Protein AF-A0AAD1RGS8-F1 (afdb_monomer_lite)

Foldseek 3Di:
DDDDDDDDDDDDDDDDDDDDDPPPPVPPPDPPPPPPDPDPPPPPPPPPDPDPPPDPPDDDPDPPPDDDPPPDPPVVVVVCVVVDQDPVNVVVVVVVVVVVVVVVVVVVVVVVVVVVVVVVVVVVVVVVVVVVVVVVVVVVVVVVVVVVVVVVVVVVVVVVVCVPPDDDPDDDPPDPPPPPVVVVQVVQCVVVVPPGGDPDDDDDDPVCVQVVCVVVVHPRPPPDPVNVCCVVDPDPPPPPPPPPDPPPPDDPVVVVVVVVVVVVVVVD

Secondary structure (DSSP, 8-state):
------------PPPP---------------------------------------------------------TTHHHHHGGGSPPHHHHHHHHHHHHHHHHHHHHHHHHHHHHHHHHHHHHHHHHHHHHHHHHHHHHHHHHHHHHHHHHHHHHHHHHHHHHTT--------TTS-GGGHHHHHHHHHHHHH--SS--S------GGGHHHHHHHTT-------HHHHHHHH---------------S-STHHHHHHHHHHHHTTS--

Structure (mmCIF, N/CA/C/O backbone):
data_AF-A0AAD1RGS8-F1
#
_entry.id   AF-A0AAD1RGS8-F1
#
loop_
_atom_site.group_PDB
_atom_site.id
_atom_site.type_symbol
_atom_site.label_atom_id
_atom_site.label_alt_id
_atom_site.label_comp_id
_atom_site.label_asym_id
_atom_site.label_entity_id
_atom_site.label_seq_id
_atom_site.pdbx_PDB_ins_code
_atom_site.Cartn_x
_atom_site.Cartn_y
_atom_site.Cartn_z
_atom_site.occupancy
_atom_site.B_iso_or_equiv
_atom_site.auth_seq_id
_atom_site.auth_comp_id
_atom_site.auth_asym_id
_atom_site.auth_atom_id
_atom_site.pdbx_PDB_model_num
ATOM 1 N N . MET A 1 1 ? -63.797 -46.246 -8.168 1.00 47.19 1 MET A N 1
ATOM 2 C CA . MET A 1 1 ? -62.454 -45.769 -8.567 1.00 47.19 1 MET A CA 1
ATOM 3 C C . MET A 1 1 ? -62.542 -44.274 -8.837 1.00 47.19 1 MET A C 1
ATOM 5 O O . MET A 1 1 ? -63.520 -43.865 -9.440 1.00 47.19 1 MET A O 1
ATOM 9 N N . GLY A 1 2 ? -61.579 -43.479 -8.356 1.00 49.88 2 GLY A N 1
ATOM 10 C CA . GLY A 1 2 ? -61.482 -42.039 -8.645 1.00 49.88 2 GLY A CA 1
ATOM 11 C C . GLY A 1 2 ? -61.860 -41.109 -7.486 1.00 49.88 2 GLY A C 1
ATOM 12 O O . GLY A 1 2 ? -62.914 -40.487 -7.510 1.00 49.88 2 GLY A O 1
ATOM 13 N N . ARG A 1 3 ? -60.993 -40.982 -6.471 1.00 48.00 3 ARG A N 1
ATOM 14 C CA . ARG A 1 3 ? -61.022 -39.854 -5.520 1.00 48.00 3 ARG A CA 1
ATOM 15 C C . ARG A 1 3 ? -59.902 -38.883 -5.889 1.00 48.00 3 ARG A C 1
ATOM 17 O O . ARG A 1 3 ? -58.736 -39.173 -5.646 1.00 48.00 3 ARG A O 1
ATOM 24 N N . THR A 1 4 ? -60.261 -37.739 -6.460 1.00 61.25 4 THR A N 1
ATOM 25 C CA . THR A 1 4 ? -59.362 -36.603 -6.693 1.00 61.25 4 THR A CA 1
ATOM 26 C C . THR A 1 4 ? -59.178 -35.823 -5.392 1.00 61.25 4 THR A C 1
ATOM 28 O O . THR A 1 4 ? -60.138 -35.257 -4.868 1.00 61.25 4 THR A O 1
ATOM 31 N N . LYS A 1 5 ? -57.952 -35.787 -4.862 1.00 58.75 5 LYS A N 1
ATOM 32 C CA . LYS A 1 5 ? -57.573 -34.888 -3.765 1.00 58.75 5 LYS A CA 1
ATOM 33 C C . LYS A 1 5 ? -57.046 -33.584 -4.366 1.00 58.75 5 LYS A C 1
ATOM 35 O O . LYS A 1 5 ? -56.053 -33.600 -5.085 1.00 58.75 5 LYS A O 1
ATOM 40 N N . LYS A 1 6 ? -57.743 -32.479 -4.086 1.00 56.41 6 LYS A N 1
ATOM 41 C CA . LYS A 1 6 ? -57.276 -31.111 -4.335 1.00 56.41 6 LYS A CA 1
ATOM 42 C C . LYS A 1 6 ? -56.105 -30.813 -3.396 1.00 56.41 6 LYS A C 1
ATOM 44 O O . LYS A 1 6 ? -56.214 -31.039 -2.193 1.00 56.41 6 LYS A O 1
ATOM 49 N N . LEU A 1 7 ? -55.009 -30.341 -3.977 1.00 56.75 7 LEU A N 1
ATOM 50 C CA . LEU A 1 7 ? -53.828 -29.840 -3.290 1.00 56.75 7 LEU A CA 1
ATOM 51 C C . LEU A 1 7 ? -54.106 -28.375 -2.930 1.00 56.75 7 LEU A C 1
ATOM 53 O O . LEU A 1 7 ? -54.210 -27.529 -3.817 1.00 56.75 7 LEU A O 1
ATOM 57 N N . THR A 1 8 ? -54.328 -28.106 -1.648 1.00 60.38 8 THR A N 1
ATOM 58 C CA . THR A 1 8 ? -54.459 -26.752 -1.103 1.00 60.38 8 THR A CA 1
ATOM 59 C C . THR A 1 8 ? -53.124 -26.401 -0.469 1.00 60.38 8 THR A C 1
ATOM 61 O O . THR A 1 8 ? -52.652 -27.129 0.401 1.00 60.38 8 THR A O 1
ATOM 64 N N . ASP A 1 9 ? -52.522 -25.319 -0.937 1.00 56.66 9 ASP A N 1
ATOM 65 C CA . ASP A 1 9 ? -51.216 -24.818 -0.525 1.00 56.66 9 ASP A CA 1
ATOM 66 C C . ASP A 1 9 ? -51.406 -23.721 0.543 1.00 56.66 9 ASP A C 1
ATOM 68 O O . ASP A 1 9 ? -52.117 -22.748 0.270 1.00 56.66 9 ASP A O 1
ATOM 72 N N . PRO A 1 10 ? -50.846 -23.843 1.763 1.00 60.56 10 PRO A N 1
ATOM 73 C CA . PRO A 1 10 ? -50.770 -22.728 2.694 1.00 60.56 10 PRO A CA 1
ATOM 74 C C . PRO A 1 10 ? -49.308 -22.486 3.091 1.00 60.56 10 PRO A C 1
ATOM 76 O O . PRO A 1 10 ? -48.800 -23.066 4.049 1.00 60.56 10 PRO A O 1
ATOM 79 N N . GLY A 1 11 ? -48.632 -21.606 2.352 1.00 49.31 11 GLY A N 1
ATOM 80 C CA . GLY A 1 11 ? -47.227 -21.256 2.576 1.00 49.31 11 GLY A CA 1
ATOM 81 C C . GLY A 1 11 ? -46.970 -19.751 2.589 1.00 49.31 11 GLY A C 1
ATOM 82 O O . GLY A 1 11 ? -46.020 -19.287 1.971 1.00 49.31 11 GLY A O 1
ATOM 83 N N . GLY A 1 12 ? -47.828 -18.968 3.249 1.00 50.72 12 GLY A N 1
ATOM 84 C CA . GLY A 1 12 ? -47.576 -17.547 3.495 1.00 50.72 12 GLY A CA 1
ATOM 85 C C . GLY A 1 12 ? -46.596 -17.357 4.652 1.00 50.72 12 GLY A C 1
ATOM 86 O O . GLY A 1 12 ? -46.984 -17.467 5.813 1.00 50.72 12 GLY A O 1
ATOM 87 N N . THR A 1 13 ? -45.334 -17.056 4.354 1.00 64.69 13 THR A N 1
ATOM 88 C CA . THR A 1 13 ? -44.360 -16.582 5.346 1.00 64.69 13 THR A CA 1
ATOM 89 C C . THR A 1 13 ? -44.591 -15.095 5.648 1.00 64.69 13 THR A C 1
ATOM 91 O O . THR A 1 13 ? -44.651 -14.280 4.724 1.00 64.69 13 THR A O 1
ATOM 94 N N . PRO A 1 14 ? -44.714 -14.691 6.927 1.00 59.75 14 PRO A N 1
ATOM 95 C CA . PRO A 1 14 ? -44.847 -13.287 7.285 1.00 59.75 14 PRO A CA 1
ATOM 96 C C . PRO A 1 14 ? -43.499 -12.570 7.158 1.00 59.75 14 PRO A C 1
ATOM 98 O O . PRO A 1 14 ? -42.481 -12.976 7.717 1.00 59.75 14 PRO A O 1
ATOM 101 N N . ARG A 1 15 ? -43.521 -11.471 6.407 1.00 60.03 15 ARG A N 1
ATOM 102 C CA . ARG A 1 15 ? -42.423 -10.521 6.217 1.00 60.03 15 ARG A CA 1
ATOM 103 C C . ARG A 1 15 ? -42.253 -9.690 7.500 1.00 60.03 15 ARG A C 1
ATOM 105 O O . ARG A 1 15 ? -43.220 -9.036 7.894 1.00 60.03 15 ARG A O 1
ATOM 112 N N . PRO A 1 16 ? -41.080 -9.661 8.157 1.00 57.31 16 PRO A N 1
ATOM 113 C CA . PRO A 1 16 ? -40.872 -8.748 9.271 1.00 57.31 16 PRO A CA 1
ATOM 114 C C . PRO A 1 16 ? -40.736 -7.315 8.744 1.00 57.31 16 PRO A C 1
ATOM 116 O O . PRO A 1 16 ? -39.891 -7.014 7.900 1.00 57.31 16 PRO A O 1
ATOM 119 N N . ALA A 1 17 ? -41.602 -6.436 9.246 1.00 60.16 17 ALA A N 1
ATOM 120 C CA . ALA A 1 17 ? -41.475 -4.995 9.111 1.00 60.16 17 ALA A CA 1
ATOM 121 C C . ALA A 1 17 ? -40.278 -4.533 9.956 1.00 60.16 17 ALA A C 1
ATOM 123 O O . ALA A 1 17 ? -40.349 -4.495 11.183 1.00 60.16 17 ALA A O 1
ATOM 124 N N . GLY A 1 18 ? -39.164 -4.235 9.291 1.00 43.41 18 GLY A N 1
ATOM 125 C CA . GLY A 1 18 ? -38.015 -3.576 9.902 1.00 43.41 18 GLY A CA 1
ATOM 126 C C . GLY A 1 18 ? -38.229 -2.058 9.931 1.00 43.41 18 GLY A C 1
ATOM 127 O O . GLY A 1 18 ? -38.602 -1.495 8.898 1.00 43.41 18 GLY A O 1
ATOM 128 N N . PRO A 1 19 ? -38.027 -1.389 11.078 1.00 57.97 19 PRO A N 1
ATOM 129 C CA . PRO A 1 19 ? -38.195 0.050 11.195 1.00 57.97 19 PRO A CA 1
ATOM 130 C C . PRO A 1 19 ? -37.045 0.788 10.508 1.00 57.97 19 PRO A C 1
ATOM 132 O O . PRO A 1 19 ? -35.873 0.453 10.681 1.00 57.97 19 PRO A O 1
ATOM 135 N N . GLY A 1 20 ? -37.408 1.829 9.757 1.00 51.88 20 GLY A N 1
ATOM 136 C CA . GLY A 1 20 ? -36.489 2.855 9.293 1.00 51.88 20 GLY A CA 1
ATOM 137 C C . GLY A 1 20 ? -35.850 3.557 10.486 1.00 51.88 20 GLY A C 1
ATOM 138 O O . GLY A 1 20 ? -36.476 4.382 11.145 1.00 51.88 20 GLY A O 1
ATOM 139 N N . GLY A 1 21 ? -34.605 3.191 10.766 1.00 47.41 21 GLY A N 1
ATOM 140 C CA . GLY A 1 21 ? -33.679 3.964 11.574 1.00 47.41 21 GLY A CA 1
ATOM 141 C C . GLY A 1 21 ? -32.667 4.577 10.627 1.00 47.41 21 GLY A C 1
ATOM 142 O O . GLY A 1 21 ? -31.689 3.930 10.264 1.00 47.41 21 GLY A O 1
ATOM 143 N N . ASP A 1 22 ? -32.946 5.803 10.197 1.00 47.97 22 ASP A N 1
ATOM 144 C CA . ASP A 1 22 ? -32.039 6.643 9.423 1.00 47.97 22 ASP A CA 1
ATOM 145 C C . ASP A 1 22 ? -30.890 7.070 10.353 1.00 47.97 22 ASP A C 1
ATOM 147 O O . ASP A 1 22 ? -30.857 8.157 10.933 1.00 47.97 22 ASP A O 1
ATOM 151 N N . HIS A 1 23 ? -29.982 6.133 10.619 1.00 44.56 23 HIS A N 1
ATOM 152 C CA . HIS A 1 23 ? -28.732 6.415 11.292 1.00 44.56 23 HIS A CA 1
ATOM 153 C C . HIS A 1 23 ? -27.792 6.983 10.244 1.00 44.56 23 HIS A C 1
ATOM 155 O O . HIS A 1 23 ? -27.009 6.267 9.622 1.00 44.56 23 HIS A O 1
ATOM 161 N N . THR A 1 24 ? -27.868 8.300 10.077 1.00 45.41 24 THR A N 1
ATOM 162 C CA . THR A 1 24 ? -26.784 9.116 9.541 1.00 45.41 24 THR A CA 1
ATOM 163 C C . THR A 1 24 ? -25.565 8.889 10.431 1.00 45.41 24 THR A C 1
ATOM 165 O O . THR A 1 24 ? -25.299 9.642 11.370 1.00 45.41 24 THR A O 1
ATOM 168 N N . ILE A 1 25 ? -24.835 7.804 10.169 1.00 45.06 25 ILE A N 1
ATOM 169 C CA . ILE A 1 25 ? -23.473 7.615 10.638 1.00 45.06 25 ILE A CA 1
ATOM 170 C C . ILE A 1 25 ? -22.709 8.740 9.966 1.00 45.06 25 ILE A C 1
ATOM 172 O O . ILE A 1 25 ? -22.360 8.689 8.789 1.00 45.06 25 ILE A O 1
ATOM 176 N N . ARG A 1 26 ? -22.537 9.821 10.722 1.00 41.94 26 ARG A N 1
ATOM 177 C CA . ARG A 1 26 ? -21.645 10.917 10.396 1.00 41.94 26 ARG A CA 1
ATOM 178 C C . ARG A 1 26 ? -20.247 10.319 10.460 1.00 41.94 26 ARG A C 1
ATOM 180 O O . ARG A 1 26 ? -19.592 10.344 11.495 1.00 41.94 26 ARG A O 1
ATOM 187 N N . SER A 1 27 ? -19.853 9.685 9.363 1.00 39.91 27 SER A N 1
ATOM 188 C CA . SER A 1 27 ? -18.509 9.213 9.097 1.00 39.91 27 SER A CA 1
ATOM 189 C C . SER A 1 27 ? -17.604 10.430 9.191 1.00 39.91 27 SER A C 1
ATOM 191 O O . SER A 1 27 ? -17.521 11.241 8.264 1.00 39.91 27 SER A O 1
ATOM 193 N N . TYR A 1 28 ? -16.976 10.599 10.351 1.00 41.97 28 TYR A N 1
ATOM 194 C CA . TYR A 1 28 ? -15.819 11.456 10.498 1.00 41.97 28 TYR A CA 1
ATOM 195 C C . TYR A 1 28 ? -14.707 10.786 9.696 1.00 41.97 28 TYR A C 1
ATOM 197 O O . TYR A 1 28 ? -13.916 10.006 10.214 1.00 41.97 28 TYR A O 1
ATOM 205 N N . LEU A 1 29 ? -14.717 11.048 8.388 1.00 39.31 29 LEU A N 1
ATOM 206 C CA . LEU A 1 29 ? -13.567 10.868 7.525 1.00 39.31 29 LEU A CA 1
ATOM 207 C C . LEU A 1 29 ? -12.467 11.727 8.140 1.00 39.31 29 LEU A C 1
ATOM 209 O O . LEU A 1 29 ? -12.432 12.948 7.971 1.00 39.31 29 LEU A O 1
ATOM 213 N N . HIS A 1 30 ? -11.606 11.091 8.927 1.00 45.03 30 HIS A N 1
ATOM 214 C CA . HIS A 1 30 ? -10.314 11.663 9.229 1.00 45.03 30 HIS A CA 1
ATOM 215 C C . HIS A 1 30 ? -9.636 11.923 7.880 1.00 45.03 30 HIS A C 1
ATOM 217 O O . HIS A 1 30 ? -9.666 11.042 7.016 1.00 45.03 30 HIS A O 1
ATOM 223 N N . PRO A 1 31 ? -9.063 13.115 7.646 1.00 44.22 31 PRO A N 1
ATOM 224 C CA . PRO A 1 31 ? -8.193 13.292 6.503 1.00 44.22 31 PRO A CA 1
ATOM 225 C C . PRO A 1 31 ? -7.073 12.272 6.674 1.00 44.22 31 PRO A C 1
ATOM 227 O O . PRO A 1 31 ? -6.269 12.383 7.598 1.00 44.22 31 PRO A O 1
ATOM 230 N N . THR A 1 32 ? -7.065 11.248 5.822 1.00 40.53 32 THR A N 1
ATOM 231 C CA . THR A 1 32 ? -5.911 10.387 5.623 1.00 40.53 32 THR A CA 1
ATOM 232 C C . THR A 1 32 ? -4.767 11.329 5.304 1.00 40.53 32 THR A C 1
ATOM 234 O O . THR A 1 32 ? -4.667 11.868 4.199 1.00 40.53 32 THR A O 1
ATOM 237 N N . THR A 1 33 ? -3.942 11.601 6.312 1.00 46.22 33 THR A N 1
ATOM 238 C CA . THR A 1 33 ? -2.617 12.158 6.130 1.00 46.22 33 THR A CA 1
ATOM 239 C C . THR A 1 33 ? -1.948 11.181 5.191 1.00 46.22 33 THR A C 1
ATOM 241 O O . THR A 1 33 ? -1.576 10.082 5.593 1.00 46.22 33 THR A O 1
ATOM 244 N N . ARG A 1 34 ? -1.925 11.538 3.906 1.00 39.72 34 ARG A N 1
ATOM 245 C CA . ARG A 1 34 ? -1.170 10.862 2.865 1.00 39.72 34 ARG A CA 1
ATOM 246 C C . ARG A 1 34 ? 0.251 10.821 3.394 1.00 39.72 34 ARG A C 1
ATOM 248 O O . ARG A 1 34 ? 0.952 11.828 3.322 1.00 39.72 34 ARG A O 1
ATOM 255 N N . ALA A 1 35 ? 0.612 9.700 4.015 1.00 44.53 35 ALA A N 1
ATOM 256 C CA . ALA A 1 35 ? 1.978 9.394 4.360 1.00 44.53 35 ALA A CA 1
ATOM 257 C C . ALA A 1 35 ? 2.725 9.555 3.044 1.00 44.53 35 ALA A C 1
ATOM 259 O O . ALA A 1 35 ? 2.461 8.840 2.074 1.00 44.53 35 ALA A O 1
ATOM 260 N N . GLN A 1 36 ? 3.523 10.618 2.970 1.00 43.31 36 GLN A N 1
ATOM 261 C CA . GLN A 1 36 ? 4.512 10.765 1.927 1.00 43.31 36 GLN A CA 1
ATOM 262 C C . GLN A 1 36 ? 5.294 9.464 1.979 1.00 43.31 36 GLN A C 1
ATOM 264 O O . GLN A 1 36 ? 5.959 9.185 2.976 1.00 43.31 36 GLN A O 1
ATOM 269 N N . SER A 1 37 ? 5.112 8.632 0.953 1.00 49.72 37 SER A N 1
ATOM 270 C CA . SER A 1 37 ? 6.002 7.516 0.699 1.00 49.72 37 SER A CA 1
ATOM 271 C C . SER A 1 37 ? 7.418 8.054 0.888 1.00 49.72 37 SER A C 1
ATOM 273 O O . SER A 1 37 ? 7.701 9.123 0.330 1.00 49.72 37 SER A O 1
ATOM 275 N N . PRO A 1 38 ? 8.274 7.395 1.685 1.00 47.31 38 PRO A N 1
ATOM 276 C CA . PRO A 1 38 ? 9.680 7.742 1.692 1.00 47.31 38 PRO A CA 1
ATOM 277 C C . PRO A 1 38 ? 10.107 7.673 0.232 1.00 47.31 38 PRO A C 1
ATOM 279 O O . PRO A 1 38 ? 10.007 6.622 -0.406 1.00 47.31 38 PRO A O 1
ATOM 282 N N . GLN A 1 39 ? 10.452 8.829 -0.340 1.00 44.62 39 GLN A N 1
ATOM 283 C CA . GLN A 1 39 ? 11.159 8.806 -1.601 1.00 44.62 39 GLN A CA 1
ATOM 284 C C . GLN A 1 39 ? 12.367 7.908 -1.350 1.00 44.62 39 GLN A C 1
ATOM 286 O O . GLN A 1 39 ? 12.994 8.056 -0.296 1.00 44.62 39 GLN A O 1
ATOM 291 N N . PRO A 1 40 ? 12.684 6.961 -2.245 1.00 52.59 40 PRO A N 1
ATOM 292 C CA . PRO A 1 40 ? 14.008 6.386 -2.201 1.00 52.59 40 PRO A CA 1
ATOM 293 C C . PRO A 1 40 ? 14.955 7.584 -2.253 1.00 52.59 40 PRO A C 1
ATOM 295 O O . PRO A 1 40 ? 14.914 8.363 -3.212 1.00 52.59 40 PRO A O 1
ATOM 298 N N . GLU A 1 41 ? 15.729 7.778 -1.185 1.00 42.75 41 GLU A N 1
ATOM 299 C CA . GLU A 1 41 ? 16.994 8.490 -1.252 1.00 42.75 41 GLU A CA 1
ATOM 300 C C . GLU A 1 41 ? 17.795 7.739 -2.312 1.00 42.75 41 GLU A C 1
ATOM 302 O O . GLU A 1 41 ? 18.550 6.810 -2.048 1.00 42.75 41 GLU A O 1
ATOM 307 N N . MET A 1 42 ? 17.562 8.113 -3.569 1.00 45.78 42 MET A N 1
ATOM 308 C CA . MET A 1 42 ? 18.606 8.089 -4.555 1.00 45.78 42 MET A CA 1
ATOM 309 C C . MET A 1 42 ? 19.623 9.062 -3.994 1.00 45.78 42 MET A C 1
ATOM 311 O O . MET A 1 42 ? 19.545 10.272 -4.209 1.00 45.78 42 MET A O 1
ATOM 315 N N . GLU A 1 43 ? 20.539 8.498 -3.215 1.00 45.06 43 GLU A N 1
ATOM 316 C CA . GLU A 1 43 ? 21.883 8.981 -2.978 1.00 45.06 43 GLU A CA 1
ATOM 317 C C . GLU A 1 43 ? 22.553 9.057 -4.359 1.00 45.06 43 GLU A C 1
ATOM 319 O O . GLU A 1 43 ? 23.409 8.271 -4.755 1.00 45.06 43 GLU A O 1
ATOM 324 N N . ALA A 1 44 ? 22.043 9.985 -5.169 1.00 46.81 44 ALA A N 1
ATOM 325 C CA . ALA A 1 44 ? 22.686 10.485 -6.345 1.00 46.81 44 ALA A CA 1
ATOM 326 C C . ALA A 1 44 ? 23.904 11.191 -5.784 1.00 46.81 44 ALA A C 1
ATOM 328 O O . ALA A 1 44 ? 23.819 12.293 -5.238 1.00 46.81 44 ALA A O 1
ATOM 329 N N . ALA A 1 45 ? 25.028 10.491 -5.865 1.00 48.38 45 ALA A N 1
ATOM 330 C CA . ALA A 1 45 ? 26.332 11.094 -5.894 1.00 48.38 45 ALA A CA 1
ATOM 331 C C . ALA A 1 45 ? 26.243 12.335 -6.794 1.00 48.38 45 ALA A C 1
ATOM 333 O O . ALA A 1 45 ? 26.287 12.244 -8.019 1.00 48.38 45 ALA A O 1
ATOM 334 N N . ASN A 1 46 ? 26.097 13.502 -6.165 1.00 48.22 46 ASN A N 1
ATOM 335 C CA . ASN A 1 46 ? 26.395 14.800 -6.742 1.00 48.22 46 ASN A CA 1
ATOM 336 C C . ASN A 1 46 ? 27.918 14.856 -6.925 1.00 48.22 46 ASN A C 1
ATOM 338 O O . ASN A 1 46 ? 28.623 15.621 -6.273 1.00 48.22 46 ASN A O 1
ATOM 342 N N . GLN A 1 47 ? 28.440 13.999 -7.801 1.00 49.12 47 GLN A N 1
ATOM 343 C CA . GLN A 1 47 ? 29.642 14.312 -8.541 1.00 49.12 47 GLN A CA 1
ATOM 344 C C . GLN A 1 47 ? 29.205 15.367 -9.542 1.00 49.12 47 GLN A C 1
ATOM 346 O O . GLN A 1 47 ? 28.586 15.080 -10.566 1.00 49.12 47 GLN A O 1
ATOM 351 N N . ALA A 1 48 ? 29.442 16.616 -9.148 1.00 48.34 48 ALA A N 1
ATOM 352 C CA . ALA A 1 48 ? 29.396 17.750 -10.041 1.00 48.34 48 ALA A CA 1
ATOM 353 C C . ALA A 1 48 ? 30.124 17.368 -11.341 1.00 48.34 48 ALA A C 1
ATOM 355 O O . ALA A 1 48 ? 31.277 16.938 -11.264 1.00 48.34 48 ALA A O 1
ATOM 356 N N . PRO A 1 49 ? 29.496 17.490 -12.523 1.00 52.81 49 PRO A N 1
ATOM 357 C CA . PRO A 1 49 ? 30.270 17.484 -13.745 1.00 52.81 49 PRO A CA 1
ATOM 358 C C . PRO A 1 49 ? 31.211 18.681 -13.659 1.00 52.81 49 PRO A C 1
ATOM 360 O O . PRO A 1 49 ? 30.771 19.813 -13.437 1.00 52.81 49 PRO A O 1
ATOM 363 N N . ASP A 1 50 ? 32.504 18.387 -13.760 1.00 48.75 50 ASP A N 1
ATOM 364 C CA . ASP A 1 50 ? 33.572 19.363 -13.853 1.00 48.75 50 ASP A CA 1
ATOM 365 C C . ASP A 1 50 ? 33.131 20.548 -14.703 1.00 48.75 50 ASP A C 1
ATOM 367 O O . ASP A 1 50 ? 32.677 20.408 -15.843 1.00 48.75 50 ASP A O 1
ATOM 371 N N . SER A 1 51 ? 33.251 21.718 -14.085 1.00 49.59 51 SER A N 1
ATOM 372 C CA . SER A 1 51 ? 33.133 23.025 -14.706 1.00 49.59 51 SER A CA 1
ATOM 373 C C . SER A 1 51 ? 33.765 22.980 -16.094 1.00 49.59 51 SER A C 1
ATOM 375 O O . SER A 1 51 ? 34.987 22.921 -16.220 1.00 49.59 51 SER A O 1
ATOM 377 N N . ILE A 1 52 ? 32.935 23.004 -17.138 1.00 53.84 52 ILE A N 1
ATOM 378 C CA . ILE A 1 52 ? 33.413 23.220 -18.500 1.00 53.84 52 ILE A CA 1
ATOM 379 C C . ILE A 1 52 ? 34.174 24.551 -18.452 1.00 53.84 52 ILE A C 1
ATOM 381 O O . ILE A 1 52 ? 33.576 25.564 -18.071 1.00 53.84 52 ILE A O 1
ATOM 385 N N . PRO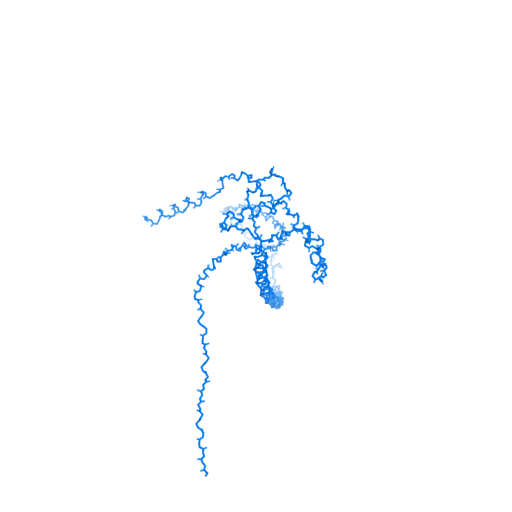 A 1 53 ? 35.480 24.586 -18.771 1.00 58.19 53 PRO A N 1
ATOM 386 C CA . PRO A 1 53 ? 36.219 25.832 -18.766 1.00 58.19 53 PRO A CA 1
ATOM 387 C C . PRO A 1 53 ? 35.590 26.752 -19.811 1.00 58.19 53 PRO A C 1
ATOM 389 O O . PRO A 1 53 ? 35.635 26.468 -21.010 1.00 58.19 53 PRO A O 1
ATOM 392 N N . SER A 1 54 ? 34.985 27.847 -19.338 1.00 55.34 54 SER A N 1
ATOM 393 C CA . SER A 1 54 ? 34.565 28.977 -20.162 1.00 55.34 54 SER A CA 1
ATOM 394 C C . SER A 1 54 ? 35.730 29.366 -21.056 1.00 55.34 54 SER A C 1
ATOM 396 O O . SER A 1 54 ? 36.733 29.923 -20.610 1.00 55.34 54 SER A O 1
ATOM 398 N N . THR A 1 55 ? 35.605 29.014 -22.327 1.00 53.72 55 THR A N 1
ATOM 399 C CA . THR A 1 55 ? 36.577 29.348 -23.353 1.00 53.72 55 THR A CA 1
ATOM 400 C C . THR A 1 55 ? 36.541 30.870 -23.499 1.00 53.72 55 THR A C 1
ATOM 402 O O . THR A 1 55 ? 35.463 31.421 -23.741 1.00 53.72 55 THR A O 1
ATOM 405 N N . PRO A 1 56 ? 37.662 31.588 -23.314 1.00 54.81 56 PRO A N 1
ATOM 406 C CA . PRO A 1 56 ? 37.675 33.025 -23.527 1.00 54.81 56 PRO A CA 1
ATOM 407 C C . PRO A 1 56 ? 37.308 33.297 -24.985 1.00 54.81 56 PRO A C 1
ATOM 409 O O . PRO A 1 56 ? 37.844 32.660 -25.894 1.00 54.81 56 PRO A O 1
ATOM 412 N N . ALA A 1 57 ? 36.373 34.228 -25.185 1.00 55.16 57 ALA A N 1
ATOM 413 C CA . ALA A 1 57 ? 35.970 34.731 -26.488 1.00 55.16 57 ALA A CA 1
ATOM 414 C C . ALA A 1 57 ? 37.222 35.119 -27.283 1.00 55.16 57 ALA A C 1
ATOM 416 O O . ALA A 1 57 ? 37.863 36.142 -27.039 1.00 55.16 57 ALA A O 1
ATOM 417 N N . ARG A 1 58 ? 37.611 34.240 -28.206 1.00 47.06 58 ARG A N 1
ATOM 418 C CA . ARG A 1 58 ? 38.753 34.441 -29.082 1.00 47.06 58 ARG A CA 1
ATOM 419 C C . ARG A 1 58 ? 38.322 35.497 -30.086 1.00 47.06 58 ARG A C 1
ATOM 421 O O . ARG A 1 58 ? 37.511 35.228 -30.966 1.00 47.06 58 ARG A O 1
ATOM 428 N N . HIS A 1 59 ? 38.818 36.711 -29.886 1.00 51.22 59 HIS A N 1
ATOM 429 C CA . HIS A 1 59 ? 38.687 37.815 -30.821 1.00 51.22 59 HIS A CA 1
ATOM 430 C C . HIS A 1 59 ? 39.021 37.323 -32.230 1.00 51.22 59 HIS A C 1
ATOM 432 O O . HIS A 1 59 ? 40.151 36.912 -32.496 1.00 51.22 59 HIS A O 1
ATOM 438 N N . SER A 1 60 ? 38.029 37.345 -33.119 1.00 52.84 60 SER A N 1
ATOM 439 C CA . SER A 1 60 ? 38.251 37.203 -34.551 1.00 52.84 60 SER A CA 1
ATOM 440 C C . SER A 1 60 ? 39.230 38.301 -34.976 1.00 52.84 60 SER A C 1
ATOM 442 O O . SER A 1 60 ? 38.901 39.480 -34.814 1.00 52.84 60 SER A O 1
ATOM 444 N N . PRO A 1 61 ? 40.429 37.971 -35.487 1.00 57.47 61 PRO A N 1
ATOM 445 C CA . PRO A 1 61 ? 41.281 38.979 -36.085 1.00 57.47 61 PRO A CA 1
ATOM 446 C C . PRO A 1 61 ? 40.552 39.489 -37.328 1.00 57.47 61 PRO A C 1
ATOM 448 O O . PRO A 1 61 ? 40.218 38.717 -38.227 1.00 57.47 61 PRO A O 1
ATOM 451 N N . ALA A 1 62 ? 40.251 40.786 -37.353 1.00 54.66 62 ALA A N 1
ATOM 452 C CA . ALA A 1 62 ? 39.783 41.450 -38.556 1.00 54.66 62 ALA A CA 1
ATOM 453 C C . ALA A 1 62 ? 40.844 41.237 -39.645 1.00 54.66 62 ALA A C 1
ATOM 455 O O . ALA A 1 62 ? 41.962 41.743 -39.543 1.00 54.66 62 ALA A O 1
ATOM 456 N N . LEU A 1 63 ? 40.505 40.427 -40.650 1.00 52.62 63 LEU A N 1
ATOM 457 C CA . LEU A 1 63 ? 41.320 40.191 -41.835 1.00 52.62 63 LEU A CA 1
ATOM 458 C C . LEU A 1 63 ? 41.454 41.511 -42.599 1.00 52.62 63 LEU A C 1
ATOM 460 O O . LEU A 1 63 ? 40.586 41.898 -43.379 1.00 52.62 63 LEU A O 1
ATOM 464 N N . SER A 1 64 ? 42.555 42.207 -42.336 1.00 51.06 64 SER A N 1
ATOM 465 C CA . SER A 1 64 ? 43.059 43.308 -43.144 1.00 51.06 64 SER A CA 1
ATOM 466 C C . SER A 1 64 ? 43.497 42.756 -44.504 1.00 51.06 64 SER A C 1
ATOM 468 O O . SER A 1 64 ? 44.620 42.281 -44.660 1.00 51.06 64 SER A O 1
ATOM 470 N N . TYR A 1 65 ? 42.603 42.810 -45.492 1.00 55.97 65 TYR A N 1
ATOM 471 C CA . TYR A 1 65 ? 42.922 42.618 -46.908 1.00 55.97 65 TYR A CA 1
ATOM 472 C C . TYR A 1 65 ? 43.692 43.836 -47.430 1.00 55.97 65 TYR A C 1
ATOM 474 O O . TYR A 1 65 ? 43.115 44.754 -48.004 1.00 55.97 65 TYR A O 1
ATOM 482 N N . ALA A 1 66 ? 45.000 43.860 -47.203 1.00 55.03 66 ALA A N 1
ATOM 483 C CA . ALA A 1 66 ? 45.910 44.766 -47.894 1.00 55.03 66 ALA A CA 1
ATOM 484 C C . ALA A 1 66 ? 47.320 44.172 -47.861 1.00 55.03 66 ALA A C 1
ATOM 486 O O . ALA A 1 66 ? 48.168 44.571 -47.067 1.00 55.03 66 ALA A O 1
ATOM 487 N N . SER A 1 67 ? 47.564 43.159 -48.685 1.00 54.44 67 SER A N 1
ATOM 488 C CA . SER A 1 67 ? 48.917 42.754 -49.058 1.00 54.44 67 SER A CA 1
ATOM 489 C C . SER A 1 67 ? 48.885 42.198 -50.471 1.00 54.44 67 SER A C 1
ATOM 491 O O . SER A 1 67 ? 47.973 41.472 -50.858 1.00 54.44 67 SER A O 1
ATOM 493 N N . GLU A 1 68 ? 49.853 42.677 -51.234 1.00 58.19 68 GLU A N 1
ATOM 494 C CA . GLU A 1 68 ? 50.066 42.511 -52.661 1.00 58.19 68 GLU A CA 1
ATOM 495 C C . GLU A 1 68 ? 50.051 41.042 -53.116 1.00 58.19 68 GLU A C 1
ATOM 497 O O . GLU A 1 68 ? 50.341 40.143 -52.322 1.00 58.19 68 GLU A O 1
ATOM 502 N N . PRO A 1 69 ? 49.754 40.776 -54.401 1.00 51.53 69 PRO A N 1
ATOM 503 C CA . PRO A 1 69 ? 49.829 39.440 -54.973 1.00 51.53 69 PRO A CA 1
ATOM 504 C C . PRO A 1 69 ? 51.296 38.989 -55.034 1.00 51.53 69 PRO A C 1
ATOM 506 O O . PRO A 1 69 ? 51.973 39.148 -56.049 1.00 51.53 69 PRO A O 1
ATOM 509 N N . GLN A 1 70 ? 51.804 38.421 -53.939 1.00 54.38 70 GLN A N 1
ATOM 510 C CA . GLN A 1 70 ? 53.011 37.608 -53.983 1.00 54.38 70 GLN A CA 1
ATOM 511 C C . GLN A 1 70 ? 52.721 36.425 -54.902 1.00 54.38 70 GLN A C 1
ATOM 513 O O . GLN A 1 70 ? 51.835 35.611 -54.638 1.00 54.38 70 GLN A O 1
ATOM 518 N N . MET A 1 71 ? 53.443 36.384 -56.020 1.00 54.06 71 MET A N 1
ATOM 519 C CA . MET A 1 71 ? 53.423 35.281 -56.964 1.00 54.06 71 MET A CA 1
ATOM 520 C C . MET A 1 71 ? 53.570 33.965 -56.203 1.00 54.06 71 MET A C 1
ATOM 522 O O . MET A 1 71 ? 54.576 33.736 -55.533 1.00 54.06 71 MET A O 1
ATOM 526 N N . LEU A 1 72 ? 52.539 33.128 -56.304 1.00 54.81 72 LEU A N 1
ATOM 527 C CA . LEU A 1 72 ? 52.543 31.731 -55.894 1.00 54.81 72 LEU A CA 1
ATOM 528 C C . LEU A 1 72 ? 53.833 31.082 -56.410 1.00 54.81 72 LEU A C 1
ATOM 530 O O . LEU A 1 72 ? 53.974 30.861 -57.610 1.00 54.81 72 LEU A O 1
ATOM 534 N N . GLN A 1 73 ? 54.782 30.816 -55.510 1.00 59.31 73 GLN A N 1
ATOM 535 C CA . GLN A 1 73 ? 55.943 29.989 -55.812 1.00 59.31 73 GLN A CA 1
ATOM 536 C C . GLN A 1 73 ? 55.423 28.619 -56.249 1.00 59.31 73 GLN A C 1
ATOM 538 O O . GLN A 1 73 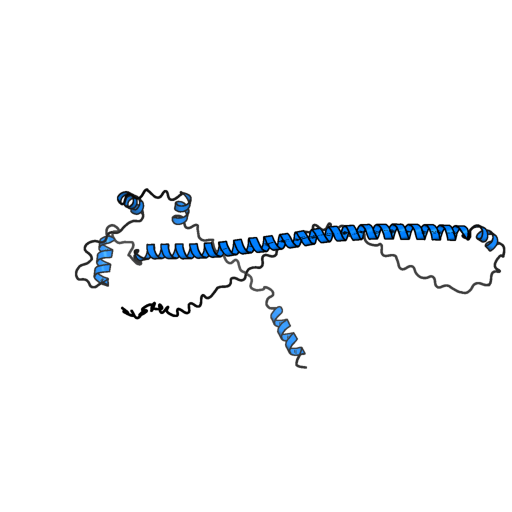? 54.888 27.854 -55.445 1.00 59.31 73 GLN A O 1
ATOM 543 N N . GLU A 1 74 ? 55.570 28.326 -57.538 1.00 58.50 74 GLU A N 1
ATOM 544 C CA . GLU A 1 74 ? 55.151 27.080 -58.185 1.00 58.50 74 GLU A CA 1
ATOM 545 C C . GLU A 1 74 ? 55.899 25.835 -57.660 1.00 58.50 74 GLU A C 1
ATOM 547 O O . GLU A 1 74 ? 55.637 24.719 -58.098 1.00 58.50 74 GLU A O 1
ATOM 552 N N . ASP A 1 75 ? 56.798 25.989 -56.690 1.00 63.47 75 ASP A N 1
ATOM 553 C CA . ASP A 1 75 ? 57.518 24.878 -56.070 1.00 63.47 75 ASP A CA 1
ATOM 554 C C . ASP A 1 75 ? 56.833 24.366 -54.790 1.00 63.47 75 ASP A C 1
ATOM 556 O O . ASP A 1 75 ? 56.956 23.191 -54.455 1.00 63.47 75 ASP A O 1
ATOM 560 N N . GLY A 1 76 ? 56.015 25.184 -54.113 1.00 67.50 76 GLY A N 1
ATOM 561 C CA . GLY A 1 76 ? 55.403 24.806 -52.830 1.00 67.50 76 GLY A CA 1
ATOM 562 C C . GLY A 1 76 ? 54.325 23.719 -52.931 1.00 67.50 76 GLY A C 1
ATOM 563 O O . GLY A 1 76 ? 54.126 22.948 -51.996 1.00 67.50 76 GLY A O 1
ATOM 564 N N . TRP A 1 77 ? 53.637 23.602 -54.073 1.00 75.19 77 TRP A N 1
ATOM 565 C CA . TRP A 1 77 ? 52.640 22.543 -54.277 1.00 75.19 77 TRP A CA 1
ATOM 566 C C . TRP A 1 77 ? 53.281 21.181 -54.570 1.00 75.19 77 TRP A C 1
ATOM 568 O O . TRP A 1 77 ? 52.658 20.153 -54.302 1.00 75.19 77 TRP A O 1
ATOM 578 N N . ARG A 1 78 ? 54.531 21.151 -55.055 1.00 72.75 78 ARG A N 1
ATOM 579 C CA . ARG A 1 78 ? 55.264 19.908 -55.342 1.00 72.75 78 ARG A CA 1
ATOM 580 C C . ARG A 1 78 ? 55.637 19.145 -54.072 1.00 72.75 78 ARG A C 1
ATOM 582 O O . ARG A 1 78 ? 55.588 17.921 -54.091 1.00 72.75 78 ARG A O 1
ATOM 589 N N . ASP A 1 79 ? 55.888 19.852 -52.973 1.00 75.88 79 ASP A N 1
ATOM 590 C CA . ASP A 1 79 ? 56.151 19.254 -51.655 1.00 75.88 79 ASP A CA 1
ATOM 591 C C . ASP A 1 79 ? 54.868 18.786 -50.939 1.00 75.88 79 ASP A C 1
ATOM 593 O O . ASP A 1 79 ? 54.902 17.914 -50.068 1.00 75.88 79 ASP A O 1
ATOM 597 N N . ILE A 1 80 ? 53.709 19.330 -51.323 1.00 75.44 80 ILE A N 1
ATOM 598 C CA . ILE A 1 80 ? 52.401 18.983 -50.743 1.00 75.44 80 ILE A CA 1
ATOM 599 C C . ILE A 1 80 ? 51.775 17.779 -51.462 1.00 75.44 80 ILE A C 1
ATOM 601 O O . ILE A 1 80 ? 51.145 16.945 -50.816 1.00 75.44 80 ILE A O 1
ATOM 605 N N . LEU A 1 81 ? 51.986 17.640 -52.777 1.00 74.94 81 LEU A N 1
ATOM 606 C CA . LEU A 1 81 ? 51.468 16.533 -53.592 1.00 74.94 81 LEU A CA 1
ATOM 607 C C . LEU A 1 81 ? 51.758 15.117 -53.052 1.00 74.94 81 LEU A C 1
ATOM 609 O O . LEU A 1 81 ? 50.822 14.319 -53.035 1.00 74.94 81 LEU A O 1
ATOM 613 N N . PRO A 1 82 ? 52.981 14.762 -52.603 1.00 79.44 82 PRO A N 1
ATOM 614 C CA . PRO A 1 82 ? 53.250 13.423 -52.072 1.00 79.44 82 PRO A CA 1
ATOM 615 C C . PRO A 1 82 ? 52.613 13.171 -50.697 1.00 79.44 82 PRO A C 1
ATOM 617 O O . PRO A 1 82 ? 52.500 12.020 -50.290 1.00 79.44 82 PRO A O 1
ATOM 620 N N . ASN A 1 83 ? 52.186 14.226 -49.995 1.00 76.56 83 ASN A N 1
ATOM 621 C CA . ASN A 1 83 ? 51.512 14.146 -48.697 1.00 76.56 83 ASN A CA 1
ATOM 622 C C . ASN A 1 83 ? 49.981 14.193 -48.814 1.00 76.56 83 ASN A C 1
ATOM 624 O O . ASN A 1 83 ? 49.280 14.108 -47.803 1.00 76.56 83 ASN A O 1
ATOM 628 N N . LEU A 1 84 ? 49.445 14.359 -50.027 1.00 82.94 84 LEU A N 1
ATOM 629 C CA . LEU A 1 84 ? 48.011 14.259 -50.249 1.00 82.94 84 LEU A CA 1
ATOM 630 C C . LEU A 1 84 ? 47.573 12.812 -50.077 1.00 82.94 84 LEU A C 1
ATOM 632 O O . LEU A 1 84 ? 48.242 11.889 -50.539 1.00 82.94 84 LEU A O 1
ATOM 636 N N . LEU A 1 85 ? 46.406 12.642 -49.453 1.00 85.25 85 LEU A N 1
ATOM 637 C CA . LEU A 1 85 ? 45.746 11.347 -49.400 1.00 85.25 85 LEU A CA 1
ATOM 638 C C . LEU A 1 85 ? 45.637 10.795 -50.816 1.00 85.25 85 LEU A C 1
ATOM 640 O O . LEU A 1 85 ? 45.009 11.384 -51.702 1.00 85.25 85 LEU A O 1
ATOM 644 N N . THR A 1 86 ? 46.253 9.643 -51.010 1.00 91.00 86 THR A N 1
ATOM 645 C CA . THR A 1 86 ? 46.127 8.904 -52.250 1.00 91.00 86 THR A CA 1
ATOM 646 C C . THR A 1 86 ? 44.715 8.332 -52.346 1.00 91.00 86 THR A C 1
ATOM 648 O O . THR A 1 86 ? 43.998 8.179 -51.353 1.00 91.00 86 THR A O 1
ATOM 651 N N . LYS A 1 87 ? 44.291 7.970 -53.559 1.00 92.44 87 LYS A N 1
ATOM 652 C CA . LYS A 1 87 ? 43.003 7.295 -53.770 1.00 92.44 87 LYS A CA 1
ATOM 653 C C . LYS A 1 87 ? 42.860 6.046 -52.883 1.00 92.44 87 LYS A C 1
ATOM 655 O O . LYS A 1 87 ? 41.785 5.793 -52.349 1.00 92.44 87 LYS A O 1
ATOM 660 N N . THR A 1 88 ? 43.957 5.319 -52.682 1.00 92.56 88 THR A N 1
ATOM 661 C CA . THR A 1 88 ? 44.019 4.136 -51.817 1.00 92.56 88 THR A CA 1
ATOM 662 C C . THR A 1 88 ? 43.783 4.464 -50.343 1.00 92.56 88 THR A C 1
ATOM 664 O O . THR A 1 88 ? 43.124 3.691 -49.654 1.00 92.56 88 THR A O 1
ATOM 667 N N . ASP A 1 89 ? 44.233 5.626 -49.858 1.00 92.62 89 ASP A N 1
ATOM 668 C CA . ASP A 1 89 ? 43.978 6.055 -48.475 1.00 92.62 89 ASP A CA 1
ATOM 669 C C . ASP A 1 89 ? 42.498 6.382 -48.251 1.00 92.62 89 ASP A C 1
ATOM 671 O O . ASP A 1 89 ? 41.941 6.074 -47.196 1.00 92.62 89 ASP A O 1
ATOM 675 N N . PHE A 1 90 ? 41.835 6.971 -49.254 1.00 95.44 90 PHE A N 1
ATOM 676 C CA . PHE A 1 90 ? 40.398 7.239 -49.193 1.00 95.44 90 PHE A CA 1
ATOM 677 C C . PHE A 1 90 ? 39.576 5.946 -49.183 1.00 95.44 90 PHE A C 1
ATOM 679 O O . PHE A 1 90 ? 38.640 5.821 -48.394 1.00 95.44 90 PHE A O 1
ATOM 686 N N . GLU A 1 91 ? 39.939 4.973 -50.022 1.00 95.50 91 GLU A N 1
ATOM 687 C CA . GLU A 1 91 ? 39.315 3.646 -50.030 1.00 95.50 91 GLU A CA 1
ATOM 688 C C . GLU A 1 91 ? 39.496 2.954 -48.669 1.00 95.50 91 GLU A C 1
ATOM 690 O O . GLU A 1 91 ? 38.517 2.517 -48.064 1.00 95.50 91 GLU A O 1
ATOM 695 N N . ALA A 1 92 ? 40.711 2.974 -48.110 1.00 95.19 92 ALA A N 1
ATOM 696 C CA . ALA A 1 92 ? 40.990 2.419 -46.787 1.00 95.19 92 ALA A CA 1
ATOM 697 C C . ALA A 1 92 ? 40.206 3.121 -45.662 1.00 95.19 92 ALA A C 1
ATOM 699 O O . ALA A 1 92 ? 39.714 2.462 -44.740 1.00 95.19 92 ALA A O 1
ATOM 700 N N . LEU A 1 93 ? 40.060 4.449 -45.722 1.00 96.19 93 LEU A N 1
ATOM 701 C CA . LEU A 1 93 ? 39.258 5.210 -44.762 1.00 96.19 93 LEU A CA 1
ATOM 702 C C . LEU A 1 93 ? 37.773 4.878 -44.897 1.00 96.19 93 LEU A C 1
ATOM 704 O O . LEU A 1 93 ? 37.109 4.681 -43.880 1.00 96.19 93 LEU A O 1
ATOM 708 N N . SER A 1 94 ? 37.261 4.782 -46.125 1.00 97.06 94 SER A N 1
ATOM 709 C CA . SER A 1 94 ? 35.874 4.403 -46.402 1.00 97.06 94 SER A CA 1
ATOM 710 C C . SER A 1 94 ? 35.564 3.006 -45.860 1.00 97.06 94 SER A C 1
ATOM 712 O O . SER A 1 94 ? 34.583 2.830 -45.136 1.00 97.06 94 SER A O 1
ATOM 714 N N . ASP A 1 95 ? 36.453 2.040 -46.095 1.00 97.69 95 ASP A N 1
ATOM 715 C CA . ASP A 1 95 ? 36.327 0.678 -45.575 1.00 97.69 95 ASP A CA 1
ATOM 716 C C . ASP A 1 95 ? 36.386 0.635 -44.049 1.00 97.69 95 ASP A C 1
ATOM 718 O O . ASP A 1 95 ? 35.597 -0.066 -43.402 1.00 97.69 95 ASP A O 1
ATOM 722 N N . ARG A 1 96 ? 37.305 1.402 -43.450 1.00 97.88 96 ARG A N 1
ATOM 723 C CA . ARG A 1 96 ? 37.416 1.526 -41.994 1.00 97.88 96 ARG A CA 1
ATOM 724 C C . ARG A 1 96 ? 36.150 2.132 -41.402 1.00 97.88 96 ARG A C 1
ATOM 726 O O . ARG A 1 96 ? 35.616 1.576 -40.447 1.00 97.88 96 ARG A O 1
ATOM 733 N N . LEU A 1 97 ? 35.652 3.227 -41.972 1.00 98.00 97 LEU A N 1
ATOM 734 C CA . LEU A 1 97 ? 34.424 3.881 -41.529 1.00 98.00 97 LEU A CA 1
ATOM 735 C C . LEU A 1 97 ? 33.230 2.933 -41.666 1.00 98.00 97 LEU A C 1
ATOM 737 O O . LEU A 1 97 ? 32.470 2.763 -40.718 1.00 98.00 97 LEU A O 1
ATOM 741 N N . GLY A 1 98 ? 33.107 2.244 -42.801 1.00 98.12 98 GLY A N 1
ATOM 742 C CA . GLY A 1 98 ? 32.058 1.254 -43.023 1.00 98.12 98 GLY A CA 1
ATOM 743 C C . GLY A 1 98 ? 32.136 0.071 -42.055 1.00 98.12 98 GLY A C 1
ATOM 744 O O . GLY A 1 98 ? 31.111 -0.511 -41.703 1.00 98.12 98 GLY A O 1
ATOM 745 N N . ARG A 1 99 ? 33.334 -0.310 -41.599 1.00 98.44 99 ARG A N 1
ATOM 746 C CA . ARG A 1 99 ? 33.511 -1.325 -40.550 1.00 98.44 99 ARG A CA 1
ATOM 747 C C . ARG A 1 99 ? 33.055 -0.810 -39.188 1.00 98.44 99 ARG A C 1
ATOM 749 O O . ARG A 1 99 ? 32.209 -1.459 -38.587 1.00 98.44 99 ARG A O 1
ATOM 756 N N . VAL A 1 100 ? 33.546 0.356 -38.763 1.00 98.44 100 VAL A N 1
ATOM 757 C CA . VAL A 1 100 ? 33.183 0.973 -37.475 1.00 98.44 100 VAL A CA 1
ATOM 758 C C . VAL A 1 100 ? 31.675 1.191 -37.391 1.00 98.44 100 VAL A C 1
ATOM 760 O O . VAL A 1 100 ? 31.051 0.771 -36.430 1.00 98.44 100 VAL A O 1
ATOM 763 N N . VAL A 1 101 ? 31.053 1.750 -38.433 1.00 98.38 101 VAL A N 1
ATOM 764 C CA . VAL A 1 101 ? 29.597 1.965 -38.453 1.00 98.38 101 VAL A CA 1
ATOM 765 C C . VAL A 1 101 ? 28.832 0.647 -38.319 1.00 98.38 101 VAL A C 1
ATOM 767 O O . VAL A 1 101 ? 27.839 0.590 -37.601 1.00 98.38 101 VAL A O 1
ATOM 770 N N . ARG A 1 102 ? 29.273 -0.430 -38.981 1.00 98.56 102 ARG A N 1
ATOM 771 C CA . ARG A 1 102 ? 28.620 -1.743 -38.855 1.00 98.56 102 ARG A CA 1
ATOM 772 C C . ARG A 1 102 ? 28.777 -2.338 -37.459 1.00 98.56 102 ARG A C 1
ATOM 774 O O . ARG A 1 102 ? 27.825 -2.934 -36.966 1.00 98.56 102 ARG A O 1
ATOM 781 N N . GLU A 1 103 ? 29.947 -2.180 -36.852 1.00 98.62 103 GLU A N 1
ATOM 782 C CA . GLU A 1 103 ? 30.238 -2.649 -35.496 1.00 98.62 103 GLU A CA 1
ATOM 783 C C . GLU A 1 103 ? 29.401 -1.897 -34.455 1.00 98.62 103 GLU A C 1
ATOM 785 O O . GLU A 1 103 ? 28.672 -2.529 -33.697 1.00 98.62 103 GLU A O 1
ATOM 790 N N . GLU A 1 104 ? 29.385 -0.565 -34.506 1.00 98.44 104 GLU A N 1
ATOM 791 C CA . GLU A 1 104 ? 28.566 0.276 -33.623 1.00 98.44 104 GLU A CA 1
ATOM 792 C C . GLU A 1 104 ? 27.068 -0.016 -33.785 1.00 98.44 104 GLU A C 1
ATOM 794 O O . GLU A 1 104 ? 26.340 -0.150 -32.806 1.00 98.44 104 GLU A O 1
ATOM 799 N N . VAL A 1 105 ? 26.579 -0.197 -35.019 1.00 98.50 105 VAL A N 1
ATOM 800 C CA . VAL A 1 105 ? 25.176 -0.580 -35.253 1.00 98.50 105 VAL A CA 1
ATOM 801 C C . VAL A 1 105 ? 24.873 -1.973 -34.696 1.00 98.50 105 VAL A C 1
ATOM 803 O O . VAL A 1 105 ? 23.774 -2.195 -34.184 1.00 98.50 105 VAL A O 1
ATOM 806 N N . ALA A 1 106 ? 25.807 -2.922 -34.786 1.00 98.44 106 ALA A N 1
ATOM 807 C CA . ALA A 1 106 ? 25.635 -4.247 -34.197 1.00 98.44 106 ALA A CA 1
ATOM 808 C C . ALA A 1 106 ? 25.600 -4.176 -32.663 1.00 98.44 106 ALA A C 1
ATOM 810 O O . ALA A 1 106 ? 24.730 -4.798 -32.051 1.00 98.44 106 ALA A O 1
ATOM 811 N N . GLN A 1 107 ? 26.476 -3.370 -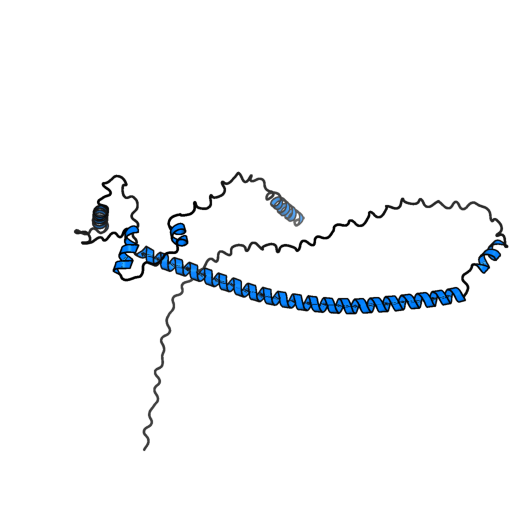32.061 1.00 98.50 107 GLN A N 1
ATOM 812 C CA . GLN A 1 107 ? 26.516 -3.142 -30.620 1.00 98.50 107 GLN A CA 1
ATOM 813 C C . GLN A 1 107 ? 25.228 -2.478 -30.120 1.00 98.50 107 GLN A C 1
ATOM 815 O O . GLN A 1 107 ? 24.584 -3.000 -29.214 1.00 98.50 107 GLN A O 1
ATOM 820 N N . LEU A 1 108 ? 24.773 -1.407 -30.777 1.00 98.62 108 LEU A N 1
ATOM 821 C CA . LEU A 1 108 ? 23.516 -0.733 -30.435 1.00 98.62 108 LEU A CA 1
ATOM 822 C C . LEU A 1 108 ? 22.314 -1.680 -30.515 1.00 98.62 108 LEU A C 1
ATOM 824 O O . LEU A 1 108 ? 21.424 -1.622 -29.670 1.00 98.62 108 LEU A O 1
ATOM 828 N N . ARG A 1 109 ? 22.280 -2.584 -31.502 1.00 98.56 109 ARG A N 1
ATOM 829 C CA . ARG A 1 109 ? 21.227 -3.607 -31.591 1.00 98.56 109 ARG A CA 1
ATOM 830 C C . ARG A 1 109 ? 21.276 -4.580 -30.416 1.00 98.56 109 ARG A C 1
ATOM 832 O O . ARG A 1 109 ? 20.222 -4.915 -29.882 1.00 98.56 109 ARG A O 1
ATOM 839 N N . ALA A 1 110 ? 22.466 -5.025 -30.017 1.00 98.56 110 ALA A N 1
ATOM 840 C CA . ALA A 1 110 ? 22.627 -5.893 -28.854 1.00 98.56 110 ALA A CA 1
ATOM 841 C C . ALA A 1 110 ? 22.169 -5.190 -27.565 1.00 98.56 110 ALA A C 1
ATOM 843 O O . ALA A 1 110 ? 21.417 -5.770 -26.778 1.00 98.56 110 ALA A O 1
ATOM 844 N N . ASP A 1 111 ? 22.535 -3.920 -27.396 1.00 98.56 111 ASP A N 1
ATOM 845 C CA . ASP A 1 111 ? 22.130 -3.112 -26.246 1.00 98.56 111 ASP A CA 1
ATOM 846 C C . ASP A 1 111 ? 20.614 -2.884 -26.216 1.00 98.56 111 ASP A C 1
ATOM 848 O O . ASP A 1 111 ? 20.004 -2.987 -25.152 1.00 98.56 111 ASP A O 1
ATOM 852 N N . MET A 1 112 ? 19.976 -2.644 -27.368 1.00 98.62 112 MET A N 1
ATOM 853 C CA . MET A 1 112 ? 18.516 -2.526 -27.467 1.00 98.62 112 MET A CA 1
ATOM 854 C C . MET A 1 112 ? 17.800 -3.804 -27.020 1.00 98.62 112 MET A C 1
ATOM 856 O O . MET A 1 112 ? 16.872 -3.718 -26.219 1.00 98.62 112 MET A O 1
ATOM 860 N N . VAL A 1 113 ? 18.251 -4.978 -27.474 1.00 98.69 113 VAL A N 1
ATOM 861 C CA . VAL A 1 113 ? 17.675 -6.271 -27.056 1.00 98.69 113 VAL A CA 1
ATOM 862 C C . VAL A 1 113 ? 17.865 -6.496 -25.553 1.00 98.69 113 VAL A C 1
ATOM 864 O O . VAL A 1 113 ? 16.955 -6.953 -24.864 1.00 98.69 113 VAL A O 1
ATOM 867 N N . ASN A 1 114 ? 19.030 -6.135 -25.012 1.00 98.50 114 ASN A N 1
ATOM 868 C CA . ASN A 1 114 ? 19.292 -6.234 -23.578 1.00 98.50 114 ASN A CA 1
ATOM 869 C C . ASN A 1 114 ? 18.405 -5.277 -22.758 1.00 98.50 114 ASN A C 1
ATOM 871 O O . ASN A 1 114 ? 17.869 -5.654 -21.715 1.00 98.50 114 ASN A O 1
ATOM 875 N N . MET A 1 115 ? 18.217 -4.039 -23.226 1.00 98.62 115 MET A N 1
ATOM 876 C CA . MET A 1 115 ? 17.309 -3.079 -22.593 1.00 98.62 115 MET A CA 1
ATOM 877 C C . MET A 1 115 ? 15.857 -3.555 -22.641 1.00 98.62 115 MET A C 1
ATOM 879 O O . MET A 1 115 ? 15.165 -3.447 -21.632 1.00 98.62 115 MET A O 1
ATOM 883 N N . GLU A 1 116 ? 15.413 -4.130 -23.759 1.00 98.62 116 GLU A N 1
ATOM 884 C CA . GLU A 1 116 ? 14.077 -4.716 -23.897 1.00 98.62 116 GLU A CA 1
ATOM 885 C C . GLU A 1 116 ? 13.857 -5.853 -22.888 1.00 98.62 116 GLU A C 1
ATOM 887 O O . GLU A 1 116 ? 12.850 -5.863 -22.179 1.00 98.62 116 GLU A O 1
ATOM 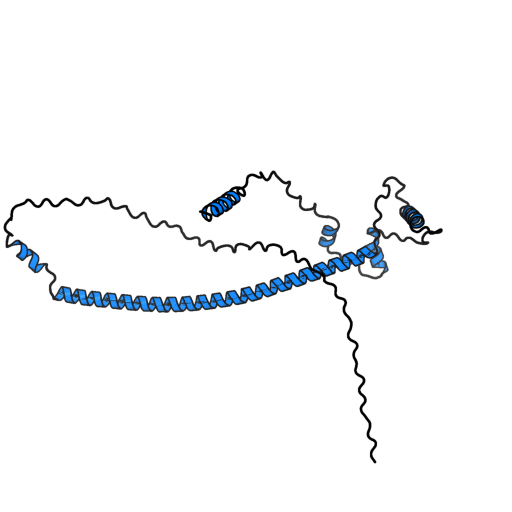892 N N . ALA A 1 117 ? 14.834 -6.752 -22.733 1.00 98.56 117 ALA A N 1
ATOM 893 C CA . ALA A 1 117 ? 14.769 -7.826 -21.743 1.00 98.56 117 ALA A CA 1
ATOM 894 C C . ALA A 1 117 ? 14.673 -7.284 -20.305 1.00 98.56 117 ALA A C 1
ATOM 896 O O . ALA A 1 117 ? 13.825 -7.723 -19.526 1.00 98.56 117 ALA A O 1
ATOM 897 N N . ARG A 1 118 ? 15.501 -6.292 -19.950 1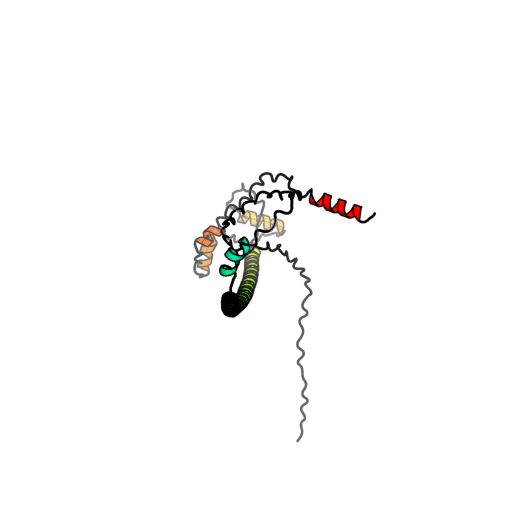.00 98.56 118 ARG A N 1
ATOM 898 C CA . ARG A 1 118 ? 15.465 -5.654 -18.621 1.00 98.56 118 ARG A CA 1
ATOM 899 C C . ARG A 1 118 ? 14.147 -4.925 -18.363 1.00 98.56 118 ARG A C 1
ATOM 901 O O . ARG A 1 118 ? 13.626 -4.996 -17.254 1.00 98.56 118 ARG A O 1
ATOM 908 N N . MET A 1 119 ? 13.611 -4.246 -19.374 1.00 98.69 119 MET A N 1
ATOM 909 C CA . MET A 1 119 ? 12.327 -3.552 -19.291 1.00 98.69 119 MET A CA 1
ATOM 910 C C . MET A 1 119 ? 11.183 -4.546 -19.075 1.00 98.69 119 MET A C 1
ATOM 912 O O . MET A 1 119 ? 10.369 -4.341 -18.181 1.00 98.69 119 MET A O 1
ATOM 916 N N . SER A 1 120 ? 11.178 -5.667 -19.801 1.00 98.62 120 SER A N 1
ATOM 917 C CA . SER A 1 120 ? 10.183 -6.728 -19.614 1.00 98.62 120 SER A CA 1
ATOM 918 C C . SER A 1 120 ? 10.203 -7.315 -18.195 1.00 98.62 120 SER A C 1
ATOM 920 O O . SER A 1 120 ? 9.138 -7.538 -17.615 1.00 98.62 120 SER A O 1
ATOM 922 N N . VAL A 1 121 ? 11.388 -7.530 -17.609 1.00 98.69 121 VAL A N 1
ATOM 923 C CA . VAL A 1 121 ? 11.515 -7.992 -16.215 1.00 98.69 121 VAL A CA 1
ATOM 924 C C . VAL A 1 121 ? 10.974 -6.944 -15.241 1.00 98.69 121 VAL A C 1
ATOM 926 O O . VAL A 1 121 ? 10.150 -7.273 -14.389 1.00 98.69 121 VAL A O 1
ATOM 929 N N . ALA A 1 122 ? 11.363 -5.677 -15.404 1.00 98.44 122 ALA A N 1
ATOM 930 C CA . ALA A 1 122 ? 10.902 -4.591 -14.541 1.00 98.44 122 ALA A CA 1
ATOM 931 C C . ALA A 1 122 ? 9.373 -4.397 -14.598 1.00 98.44 122 ALA A C 1
ATOM 933 O O . ALA A 1 122 ? 8.733 -4.138 -13.575 1.00 98.44 122 ALA A O 1
ATOM 934 N N . GLU A 1 123 ? 8.758 -4.553 -15.773 1.00 98.69 123 GLU A N 1
ATOM 935 C CA . GLU A 1 123 ? 7.301 -4.516 -15.934 1.00 98.69 123 GLU A CA 1
ATOM 936 C C . GLU A 1 123 ? 6.610 -5.678 -15.208 1.00 98.69 123 GLU A C 1
ATOM 938 O O . GLU A 1 123 ? 5.594 -5.474 -14.533 1.00 98.69 123 GLU A O 1
ATOM 943 N N . ALA A 1 124 ? 7.168 -6.890 -15.301 1.00 98.56 124 ALA A N 1
ATOM 944 C CA . ALA A 1 124 ? 6.647 -8.062 -14.603 1.00 98.56 124 ALA A CA 1
ATOM 945 C C . ALA A 1 124 ? 6.729 -7.900 -13.076 1.00 98.56 124 ALA A C 1
ATOM 947 O O . ALA A 1 124 ? 5.741 -8.146 -12.379 1.00 98.56 124 ALA A O 1
ATOM 948 N N . GLU A 1 125 ? 7.863 -7.419 -12.562 1.00 98.62 125 GLU A N 1
ATOM 949 C CA . GLU A 1 125 ? 8.054 -7.118 -11.138 1.00 98.62 125 GLU A CA 1
ATOM 950 C C . GLU A 1 125 ? 7.094 -6.026 -10.655 1.00 98.62 125 GLU A C 1
ATOM 952 O O . GLU A 1 125 ? 6.435 -6.186 -9.629 1.00 98.62 125 GLU A O 1
ATOM 957 N N . THR A 1 126 ? 6.930 -4.947 -11.426 1.00 98.56 126 THR A N 1
ATOM 958 C CA . THR A 1 126 ? 5.992 -3.861 -11.095 1.00 98.56 126 THR A CA 1
ATOM 959 C C . THR A 1 126 ? 4.553 -4.370 -11.008 1.00 98.56 126 THR A C 1
ATOM 961 O O . THR A 1 126 ? 3.789 -3.963 -10.129 1.00 98.56 126 THR A O 1
ATOM 964 N N . LYS A 1 127 ? 4.167 -5.290 -11.900 1.00 98.56 127 LYS A N 1
ATOM 965 C CA . LYS A 1 127 ? 2.843 -5.917 -11.873 1.00 98.56 127 LYS A CA 1
ATOM 966 C C . LYS A 1 127 ? 2.652 -6.795 -10.633 1.00 98.56 127 LYS A C 1
ATOM 968 O O . LYS A 1 127 ? 1.594 -6.706 -10.015 1.00 98.56 127 LYS A O 1
ATOM 973 N N . ALA A 1 128 ? 3.655 -7.591 -10.260 1.00 98.50 128 ALA A N 1
ATOM 974 C CA . ALA A 1 128 ? 3.618 -8.422 -9.054 1.00 98.50 128 ALA A CA 1
ATOM 975 C C . ALA A 1 128 ? 3.542 -7.572 -7.772 1.00 98.50 128 ALA A C 1
ATOM 977 O O . ALA A 1 128 ? 2.684 -7.791 -6.919 1.00 98.50 128 ALA A O 1
ATOM 978 N N . LEU A 1 129 ? 4.355 -6.516 -7.678 1.00 98.62 129 LEU A N 1
ATOM 979 C CA . LEU A 1 129 ? 4.309 -5.581 -6.551 1.00 98.62 129 LEU A CA 1
ATOM 980 C C . LEU A 1 129 ? 2.943 -4.905 -6.417 1.00 98.62 129 LEU A C 1
ATOM 982 O O . LEU A 1 129 ? 2.453 -4.698 -5.308 1.00 98.62 129 LEU A O 1
ATOM 986 N N . ARG A 1 130 ? 2.297 -4.577 -7.541 1.00 98.62 130 ARG A N 1
ATOM 987 C CA . ARG A 1 130 ? 0.949 -4.007 -7.524 1.00 98.62 130 ARG A CA 1
ATOM 988 C C . ARG A 1 130 ? -0.080 -4.987 -6.962 1.00 98.62 130 ARG A C 1
ATOM 990 O O . ARG A 1 130 ? -0.914 -4.569 -6.162 1.00 98.62 130 ARG A O 1
ATOM 997 N N . THR A 1 131 ? -0.024 -6.262 -7.348 1.00 98.50 131 THR A N 1
ATOM 998 C CA . THR A 1 131 ? -0.948 -7.275 -6.816 1.00 98.50 131 THR A CA 1
ATOM 999 C C . THR A 1 131 ? -0.741 -7.511 -5.322 1.00 98.50 131 THR A C 1
ATOM 1001 O O . THR A 1 131 ? -1.718 -7.616 -4.582 1.00 98.50 131 THR A O 1
ATOM 1004 N N . ASP A 1 132 ? 0.508 -7.505 -4.855 1.00 98.50 132 ASP A N 1
ATOM 1005 C CA . ASP A 1 132 ? 0.824 -7.656 -3.430 1.00 98.50 132 ASP A CA 1
ATOM 1006 C C . ASP A 1 132 ? 0.350 -6.444 -2.617 1.00 98.50 132 ASP A C 1
ATOM 1008 O O . ASP A 1 132 ? -0.198 -6.586 -1.520 1.00 98.50 132 ASP A O 1
ATOM 1012 N N . LEU A 1 133 ? 0.493 -5.237 -3.170 1.00 98.62 133 LEU A N 1
ATOM 1013 C CA . LEU A 1 133 ? -0.015 -4.013 -2.555 1.00 98.62 133 LEU A CA 1
ATOM 1014 C C . LEU A 1 133 ? -1.546 -4.028 -2.450 1.00 98.62 133 LEU A C 1
ATOM 1016 O O . LEU A 1 133 ? -2.101 -3.656 -1.419 1.00 98.62 133 LEU A O 1
ATOM 1020 N N . GLU A 1 134 ? -2.242 -4.486 -3.489 1.00 98.56 134 GLU A N 1
ATOM 1021 C CA . GLU A 1 134 ? -3.699 -4.640 -3.455 1.00 98.56 134 GLU A CA 1
ATOM 1022 C C . GLU A 1 134 ? -4.118 -5.673 -2.394 1.00 98.56 134 GLU A C 1
ATOM 1024 O O . GLU A 1 134 ? -5.002 -5.392 -1.582 1.00 98.56 134 GLU A O 1
ATOM 1029 N N . HIS A 1 135 ? -3.434 -6.820 -2.319 1.00 98.44 135 HIS A N 1
ATOM 1030 C CA . HIS A 1 135 ? -3.705 -7.847 -1.312 1.00 98.44 135 HIS A CA 1
ATOM 1031 C C . HIS A 1 135 ? -3.480 -7.337 0.120 1.00 98.44 135 HIS A C 1
ATOM 1033 O O . HIS A 1 135 ? -4.365 -7.452 0.972 1.00 98.44 135 HIS A O 1
ATOM 1039 N N . THR A 1 136 ? -2.334 -6.711 0.386 1.00 98.31 136 THR A N 1
ATOM 1040 C CA . THR A 1 136 ? -2.024 -6.148 1.709 1.00 98.31 136 THR A CA 1
ATOM 1041 C C . THR A 1 136 ? -3.016 -5.058 2.108 1.00 98.31 136 THR A C 1
ATOM 1043 O O . THR A 1 136 ? -3.479 -5.048 3.246 1.00 98.31 136 THR A O 1
ATOM 1046 N N . ASN A 1 137 ? -3.440 -4.203 1.175 1.00 98.56 137 ASN A N 1
ATOM 1047 C CA . ASN A 1 137 ? -4.463 -3.193 1.435 1.00 98.56 137 ASN A CA 1
ATOM 1048 C C . ASN A 1 137 ? -5.826 -3.819 1.793 1.00 98.56 137 ASN A C 1
ATOM 1050 O O . ASN A 1 137 ? -6.499 -3.363 2.720 1.00 98.56 137 ASN A O 1
ATOM 1054 N N . THR A 1 138 ? -6.232 -4.902 1.117 1.00 98.38 138 THR A N 1
ATOM 1055 C CA . THR A 1 138 ? -7.457 -5.633 1.497 1.00 98.38 138 THR A CA 1
ATOM 1056 C C . THR A 1 138 ? -7.354 -6.278 2.881 1.00 98.38 138 THR A C 1
ATOM 1058 O O . THR A 1 138 ? -8.320 -6.253 3.639 1.00 98.38 138 THR A O 1
ATOM 1061 N N . ALA A 1 139 ? -6.181 -6.794 3.256 1.00 98.38 139 ALA A N 1
ATOM 1062 C CA . ALA A 1 139 ? -5.962 -7.357 4.585 1.00 98.38 139 ALA A CA 1
ATOM 1063 C C . ALA A 1 139 ? -6.020 -6.280 5.682 1.00 98.38 139 ALA A C 1
ATOM 1065 O O . ALA A 1 139 ? -6.688 -6.480 6.694 1.00 98.38 139 ALA A O 1
ATOM 1066 N N . VAL A 1 140 ? -5.377 -5.126 5.465 1.00 98.56 140 VAL A N 1
ATOM 1067 C CA . VAL A 1 140 ? -5.387 -3.997 6.413 1.00 98.56 140 VAL A CA 1
ATOM 1068 C C . VAL A 1 140 ? -6.804 -3.471 6.620 1.00 98.56 140 VAL A C 1
ATOM 1070 O O . VAL A 1 140 ? -7.248 -3.345 7.755 1.00 98.56 140 VAL A O 1
ATOM 1073 N N . THR A 1 141 ? -7.549 -3.233 5.540 1.00 98.19 141 THR A N 1
ATOM 1074 C CA . THR A 1 141 ? -8.945 -2.769 5.640 1.00 98.19 141 THR A CA 1
ATOM 1075 C C . THR A 1 141 ? -9.855 -3.789 6.336 1.00 98.19 141 THR A C 1
ATOM 1077 O O . THR A 1 141 ? -10.738 -3.400 7.100 1.00 98.19 141 THR A O 1
ATOM 1080 N N . GLY A 1 142 ? -9.616 -5.092 6.143 1.00 98.25 142 GLY A N 1
ATOM 1081 C CA . GLY A 1 142 ? -10.288 -6.149 6.905 1.00 98.25 142 GLY A CA 1
ATOM 1082 C C . GLY A 1 142 ? -9.976 -6.085 8.403 1.00 98.25 142 GLY A C 1
ATOM 1083 O O . GLY A 1 142 ? -10.887 -6.089 9.227 1.00 98.25 142 GLY A O 1
ATOM 1084 N N . GLN A 1 143 ? -8.701 -5.935 8.765 1.00 98.38 143 GLN A N 1
ATOM 1085 C CA . GLN A 1 143 ? -8.280 -5.791 10.162 1.00 98.38 143 GLN A CA 1
ATOM 1086 C C . GLN A 1 143 ? -8.845 -4.527 10.821 1.00 98.38 143 GLN A C 1
ATOM 1088 O O . GLN A 1 143 ? -9.231 -4.559 11.988 1.00 98.38 143 GLN A O 1
ATOM 1093 N N . GLU A 1 144 ? -8.926 -3.412 10.093 1.00 98.31 144 GLU A N 1
ATOM 1094 C CA . GLU A 1 144 ? -9.565 -2.185 10.577 1.00 98.31 144 GLU A CA 1
ATOM 1095 C C . GLU A 1 144 ? -11.048 -2.405 10.897 1.00 98.31 144 GLU A C 1
ATOM 1097 O O . GLU A 1 144 ? -11.525 -1.949 11.941 1.00 98.31 144 GLU A O 1
ATOM 1102 N N . ALA A 1 145 ? -11.766 -3.142 10.045 1.00 98.06 145 ALA A N 1
ATOM 1103 C CA . ALA A 1 145 ? -13.159 -3.499 10.292 1.00 98.06 145 ALA A CA 1
ATOM 1104 C C . ALA A 1 145 ? -13.311 -4.389 11.538 1.00 98.06 145 ALA A C 1
ATOM 1106 O O . ALA A 1 145 ? -14.189 -4.133 12.367 1.00 98.06 145 ALA A O 1
ATOM 1107 N N . ASP A 1 146 ? -12.428 -5.373 11.720 1.00 97.88 146 ASP A N 1
ATOM 1108 C CA . ASP A 1 146 ? -12.425 -6.248 12.897 1.00 97.88 146 ASP A CA 1
ATOM 1109 C C . ASP A 1 146 ? -12.121 -5.473 14.185 1.00 97.88 146 ASP A C 1
ATOM 1111 O O . ASP A 1 146 ? -12.798 -5.653 15.200 1.00 97.88 146 ASP A O 1
ATOM 1115 N N . MET A 1 147 ? -11.144 -4.562 14.156 1.00 98.00 147 MET A N 1
ATOM 1116 C CA . MET A 1 147 ? -10.842 -3.693 15.297 1.00 98.00 147 MET A CA 1
ATOM 1117 C C . MET A 1 147 ? -12.023 -2.781 15.634 1.00 98.00 147 MET A C 1
ATOM 1119 O O . MET A 1 147 ? -12.364 -2.634 16.811 1.00 98.00 147 MET A O 1
ATOM 1123 N N . ALA A 1 148 ? -12.677 -2.193 14.628 1.00 97.50 148 ALA A N 1
ATOM 1124 C CA . ALA A 1 148 ? -13.866 -1.376 14.841 1.00 97.50 148 ALA A CA 1
ATOM 1125 C C . ALA A 1 148 ? -14.993 -2.204 15.479 1.00 97.50 148 ALA A C 1
ATOM 1127 O O . ALA A 1 148 ? -15.587 -1.778 16.471 1.00 97.50 148 ALA A O 1
ATOM 1128 N N . TYR A 1 149 ? -15.230 -3.418 14.978 1.00 98.25 149 TYR A N 1
ATOM 1129 C CA . TYR A 1 149 ? -16.203 -4.346 15.547 1.00 98.25 149 TYR A CA 1
ATOM 1130 C C . TYR A 1 149 ? -15.884 -4.690 17.009 1.00 98.25 149 TYR A C 1
ATOM 1132 O O . TYR A 1 149 ? -16.732 -4.501 17.884 1.00 98.25 149 TYR A O 1
ATOM 1140 N N . LEU A 1 150 ? -14.655 -5.119 17.307 1.00 97.81 150 LEU A N 1
ATOM 1141 C CA . LEU A 1 150 ? -14.230 -5.447 18.671 1.00 97.81 150 LEU A CA 1
ATOM 1142 C C . LEU A 1 150 ? -14.360 -4.250 19.616 1.00 97.81 150 LEU A C 1
ATOM 1144 O O . LEU A 1 150 ? -14.812 -4.421 20.745 1.00 97.81 150 LEU A O 1
ATOM 1148 N N . THR A 1 151 ? -14.037 -3.042 19.152 1.00 97.81 151 THR A N 1
ATOM 1149 C CA . THR A 1 151 ? -14.222 -1.811 19.935 1.00 97.81 151 THR A CA 1
ATOM 1150 C C . THR A 1 151 ? -15.691 -1.614 20.306 1.00 97.81 151 THR A C 1
ATOM 1152 O O . THR A 1 151 ? -16.010 -1.447 21.481 1.00 97.81 151 THR A O 1
ATOM 1155 N N . THR A 1 152 ? -16.606 -1.727 19.335 1.00 97.88 152 THR A N 1
ATOM 1156 C CA . THR A 1 152 ? -18.049 -1.593 19.608 1.00 97.88 152 THR A CA 1
ATOM 1157 C C . THR A 1 152 ? -18.578 -2.681 20.541 1.00 97.88 152 THR A C 1
ATOM 1159 O O . THR A 1 152 ? -19.452 -2.425 21.369 1.00 97.88 152 THR A O 1
ATOM 1162 N N . TRP A 1 153 ? -18.037 -3.895 20.439 1.00 97.94 153 TRP A N 1
ATOM 1163 C CA . TRP A 1 153 ? -18.414 -5.012 21.293 1.00 97.94 153 TRP A CA 1
ATOM 1164 C C . TRP A 1 153 ? -17.932 -4.821 22.734 1.00 97.94 153 TRP A C 1
ATOM 1166 O O . TRP A 1 153 ? -18.699 -5.046 23.670 1.00 97.94 153 TRP A O 1
ATOM 1176 N N . ILE A 1 154 ? -16.695 -4.350 22.920 1.00 96.88 154 ILE A N 1
ATOM 1177 C CA . ILE A 1 154 ? -16.162 -3.975 24.235 1.00 96.88 154 ILE A CA 1
ATOM 1178 C C . ILE A 1 154 ? -17.027 -2.875 24.850 1.00 96.88 154 ILE A C 1
ATOM 1180 O O . ILE A 1 154 ? -17.436 -3.014 25.999 1.00 96.88 154 ILE A O 1
ATOM 1184 N N . ASP A 1 155 ? -17.374 -1.837 24.087 1.00 96.12 155 ASP A N 1
ATOM 1185 C CA . ASP A 1 155 ? -18.244 -0.759 24.563 1.00 96.12 155 ASP A CA 1
ATOM 1186 C C . ASP A 1 155 ? -19.628 -1.274 24.991 1.00 96.12 155 ASP A C 1
ATOM 1188 O O . ASP A 1 155 ? -20.164 -0.844 26.016 1.00 96.12 155 ASP A O 1
ATOM 1192 N N . ASP A 1 156 ? -20.224 -2.212 24.248 1.00 95.88 156 ASP A N 1
ATOM 1193 C CA . ASP A 1 156 ? -21.493 -2.844 24.630 1.00 95.88 156 ASP A CA 1
ATOM 1194 C C . ASP A 1 156 ? -21.358 -3.654 25.928 1.00 95.88 156 ASP A C 1
ATOM 1196 O O . ASP A 1 156 ? -22.190 -3.517 26.831 1.00 95.88 156 ASP A O 1
ATOM 1200 N N . LEU A 1 157 ? -20.294 -4.448 26.076 1.00 93.00 157 LEU A N 1
ATOM 1201 C CA . LEU A 1 157 ? -20.019 -5.184 27.313 1.00 93.00 157 LEU A CA 1
ATOM 1202 C C . LEU A 1 157 ? -19.822 -4.245 28.507 1.00 93.00 157 LEU A C 1
ATOM 1204 O O . LEU A 1 157 ? -20.418 -4.463 29.566 1.00 93.00 157 LEU A O 1
ATOM 1208 N N . ASP A 1 158 ? -19.056 -3.172 28.327 1.00 90.94 158 ASP A N 1
ATOM 1209 C CA . ASP A 1 158 ? -18.826 -2.145 29.339 1.00 90.94 158 ASP A CA 1
ATOM 1210 C C . ASP A 1 158 ? -20.137 -1.464 29.741 1.00 90.94 158 ASP A C 1
ATOM 1212 O O . ASP A 1 158 ? -20.425 -1.281 30.929 1.00 90.94 158 ASP A O 1
ATOM 1216 N N . ASN A 1 159 ? -20.980 -1.128 28.764 1.00 91.12 159 ASN A N 1
ATOM 1217 C CA . ASN A 1 159 ? -22.291 -0.535 29.002 1.00 91.12 159 ASN A CA 1
ATOM 1218 C C . ASN A 1 159 ? -23.224 -1.499 29.742 1.00 91.12 159 ASN A C 1
ATOM 1220 O O . ASN A 1 159 ? -23.892 -1.089 30.695 1.00 91.12 159 ASN A O 1
ATOM 1224 N N . ARG A 1 160 ? -23.251 -2.785 29.375 1.00 89.12 160 ARG A N 1
ATOM 1225 C CA . ARG A 1 160 ? -24.018 -3.820 30.092 1.00 89.12 160 ARG A CA 1
ATOM 1226 C C . ARG A 1 160 ? -23.528 -3.995 31.527 1.00 89.12 160 ARG A C 1
ATOM 1228 O O . ARG A 1 160 ? -24.357 -4.070 32.430 1.00 89.12 160 ARG A O 1
ATOM 1235 N N . GLY A 1 161 ? -22.214 -3.978 31.749 1.00 86.56 161 GLY A N 1
ATOM 1236 C CA . GLY A 1 161 ? -21.623 -4.020 33.087 1.00 86.56 161 GLY A CA 1
ATOM 1237 C C . GLY A 1 161 ? -21.984 -2.793 33.932 1.00 86.56 161 GLY A C 1
ATOM 1238 O O . GLY A 1 161 ? -22.287 -2.914 35.116 1.00 86.56 161 GLY A O 1
ATOM 1239 N N . ARG A 1 162 ? -22.021 -1.599 33.324 1.00 86.38 162 ARG A N 1
ATOM 1240 C CA . ARG A 1 162 ? -22.376 -0.340 34.006 1.00 86.38 162 ARG A CA 1
ATOM 1241 C C . ARG A 1 162 ? -23.873 -0.157 34.235 1.00 86.38 162 ARG A C 1
ATOM 1243 O O . ARG A 1 162 ? -24.229 0.568 35.156 1.00 86.38 162 ARG A O 1
ATOM 1250 N N . ARG A 1 163 ? -24.748 -0.803 33.457 1.00 87.38 163 ARG A N 1
ATOM 1251 C CA . ARG A 1 163 ? -26.215 -0.709 33.615 1.00 87.38 163 ARG A CA 1
ATOM 1252 C C . ARG A 1 163 ? -26.711 -1.105 35.005 1.00 87.38 163 ARG A C 1
ATOM 1254 O O . ARG A 1 163 ? -27.753 -0.619 35.427 1.00 87.38 163 ARG A O 1
ATOM 1261 N N . LEU A 1 164 ? -25.967 -1.954 35.711 1.00 78.44 164 LEU A N 1
ATOM 1262 C CA . LEU A 1 164 ? -26.282 -2.373 37.079 1.00 78.44 164 LEU A CA 1
ATOM 1263 C C . LEU A 1 164 ? -25.579 -1.525 38.152 1.00 78.44 164 LEU A C 1
ATOM 1265 O O . LEU A 1 164 ? -25.828 -1.711 39.340 1.00 78.44 164 LEU A O 1
ATOM 1269 N N . ASN A 1 165 ? -24.728 -0.577 37.753 1.00 82.25 165 ASN A N 1
ATOM 1270 C CA . ASN A 1 165 ? -23.952 0.254 38.664 1.00 82.25 165 ASN A CA 1
ATOM 1271 C C . ASN A 1 165 ? -24.592 1.640 38.799 1.00 82.25 165 ASN A C 1
ATOM 1273 O O . ASN A 1 165 ? -24.634 2.421 37.849 1.00 82.25 165 ASN A O 1
ATOM 1277 N N . LEU A 1 166 ? -25.019 1.989 40.012 1.00 79.88 166 LEU A N 1
ATOM 1278 C CA . LEU A 1 166 ? -25.458 3.343 40.346 1.00 79.88 166 LEU A CA 1
ATOM 1279 C C . LEU A 1 166 ? -24.277 4.169 40.862 1.00 79.88 166 LEU A C 1
ATOM 1281 O O . LEU A 1 166 ? -23.582 3.770 41.794 1.00 79.88 166 LEU A O 1
ATOM 1285 N N . ARG A 1 167 ? -24.053 5.344 40.261 1.00 82.06 167 ARG A N 1
ATOM 1286 C CA . ARG A 1 167 ? -23.051 6.316 40.722 1.00 82.06 167 ARG A CA 1
ATOM 1287 C C . ARG A 1 167 ? -23.746 7.437 41.486 1.00 82.06 167 ARG A C 1
ATOM 1289 O O . ARG A 1 167 ? -24.422 8.261 40.878 1.00 82.06 167 ARG A O 1
ATOM 1296 N N . VAL A 1 168 ? -23.547 7.490 42.799 1.00 79.62 168 VAL A N 1
ATOM 1297 C CA . VAL A 1 168 ? -24.059 8.574 43.649 1.00 79.62 168 VAL A CA 1
ATOM 1298 C C . VAL A 1 168 ? -22.974 9.645 43.781 1.00 79.62 168 VAL A C 1
ATOM 1300 O O . VAL A 1 168 ? -21.861 9.351 44.208 1.00 79.62 168 VAL A O 1
ATOM 1303 N N . ARG A 1 169 ? -23.270 10.883 43.366 1.00 83.38 169 ARG A N 1
ATOM 1304 C CA . ARG A 1 169 ? -22.365 12.044 43.474 1.00 83.38 169 ARG A CA 1
ATOM 1305 C C . ARG A 1 169 ? -22.860 12.998 44.560 1.00 83.38 169 ARG A C 1
ATOM 1307 O O . ARG A 1 169 ? -24.060 13.075 44.795 1.00 83.38 169 ARG A O 1
ATOM 1314 N N . GLY A 1 170 ? -21.947 13.753 45.175 1.00 81.81 170 GLY A N 1
ATOM 1315 C CA . GLY A 1 170 ? -22.297 14.769 46.177 1.00 81.81 170 GLY A CA 1
ATOM 1316 C C . GLY A 1 170 ? -22.584 14.215 47.576 1.00 81.81 170 GLY A C 1
ATOM 1317 O O . GLY A 1 170 ? -23.189 14.904 48.393 1.00 81.81 170 GLY A O 1
ATOM 1318 N N . VAL A 1 171 ? -22.152 12.984 47.864 1.00 80.31 171 VAL A N 1
ATOM 1319 C CA . VAL A 1 171 ? -22.155 12.452 49.232 1.00 80.31 171 VAL A CA 1
ATOM 1320 C C . VAL A 1 171 ? -21.147 13.262 50.053 1.00 80.31 171 VAL A C 1
ATOM 1322 O O . VAL A 1 171 ? -19.999 13.406 49.640 1.00 80.31 171 VAL A O 1
ATOM 1325 N N . ARG A 1 172 ? -21.574 13.839 51.185 1.00 81.25 172 ARG A N 1
ATOM 1326 C CA . ARG A 1 172 ? -20.690 14.620 52.067 1.00 81.25 172 ARG A CA 1
ATOM 1327 C C . ARG A 1 172 ? -19.573 13.726 52.612 1.00 81.25 172 ARG A C 1
ATOM 1329 O O . ARG A 1 172 ? -19.854 12.758 53.308 1.00 81.25 172 ARG A O 1
ATOM 1336 N N . GLU A 1 173 ? -18.323 14.108 52.369 1.00 75.44 173 GLU A N 1
ATOM 1337 C CA . GLU A 1 173 ? -17.125 13.330 52.733 1.00 75.44 173 GLU A CA 1
ATOM 1338 C C . GLU A 1 173 ? -16.781 13.352 54.241 1.00 75.44 173 GLU A C 1
ATOM 1340 O O . GLU A 1 173 ? -15.819 12.720 54.658 1.00 75.44 173 GLU A O 1
ATOM 1345 N N . GLY A 1 174 ? -17.560 14.055 55.075 1.00 68.62 174 GLY A N 1
ATOM 1346 C CA . GLY A 1 174 ? -17.272 14.258 56.506 1.00 68.62 174 GLY A CA 1
ATOM 1347 C C . GLY A 1 174 ? -18.265 13.636 57.497 1.00 68.62 174 GLY A C 1
ATOM 1348 O O . GLY A 1 174 ? -18.162 13.901 58.691 1.00 68.62 174 GLY A O 1
ATOM 1349 N N . GLY A 1 175 ? -19.257 12.868 57.033 1.00 65.88 175 GLY A N 1
ATOM 1350 C CA . GLY A 1 175 ? -20.090 12.047 57.926 1.00 65.88 175 GLY A CA 1
ATOM 1351 C C . GLY A 1 175 ? -19.355 10.764 58.334 1.00 65.88 175 GLY A C 1
ATOM 1352 O O . GLY A 1 175 ? -18.397 10.403 57.651 1.00 65.88 175 GLY A O 1
ATOM 1353 N N . PRO A 1 176 ? -19.772 10.053 59.402 1.00 62.56 176 PRO A N 1
ATOM 1354 C CA . PRO A 1 176 ? -19.206 8.748 59.735 1.00 62.56 176 PRO A CA 1
ATOM 1355 C C . PRO A 1 176 ? -19.353 7.826 58.517 1.00 62.56 176 PRO A C 1
ATOM 1357 O O . PRO A 1 176 ? -20.443 7.363 58.185 1.00 62.56 176 PRO A O 1
ATOM 1360 N N . SER A 1 177 ? -18.241 7.606 57.818 1.00 59.09 177 SER A N 1
ATOM 1361 C CA . SER A 1 177 ? -18.130 6.830 56.577 1.00 59.09 177 SER A CA 1
ATOM 1362 C C . SER A 1 177 ? -18.495 5.353 56.756 1.00 59.09 177 SER A C 1
ATOM 1364 O O . SER A 1 177 ? -18.580 4.612 55.779 1.00 59.09 177 SER A O 1
ATOM 1366 N N . GLU A 1 178 ? -18.755 4.936 57.994 1.00 64.69 178 GLU A N 1
ATOM 1367 C CA . GLU A 1 178 ? -19.169 3.590 58.371 1.00 64.69 178 GLU A CA 1
ATOM 1368 C C . GLU A 1 178 ? -20.564 3.215 57.848 1.00 64.69 178 GLU A C 1
ATOM 1370 O O . GLU A 1 178 ? -20.789 2.055 57.512 1.00 64.69 178 GLU A O 1
ATOM 1375 N N . ASN A 1 179 ? -21.469 4.181 57.645 1.00 80.81 179 ASN A N 1
ATOM 1376 C CA . ASN A 1 179 ? -22.876 3.888 57.341 1.00 80.81 179 ASN A CA 1
ATOM 1377 C C . ASN A 1 179 ? -23.315 4.338 55.931 1.00 80.81 179 ASN A C 1
ATOM 1379 O O . ASN A 1 179 ? -24.403 4.889 55.730 1.00 80.81 179 ASN A O 1
ATOM 1383 N N . ILE A 1 180 ? -22.487 4.074 54.910 1.00 81.62 180 ILE A N 1
ATOM 1384 C CA . ILE A 1 180 ? -22.878 4.216 53.488 1.00 81.62 180 ILE A CA 1
ATOM 1385 C C . ILE A 1 180 ? -24.218 3.506 53.177 1.00 81.62 180 ILE A C 1
ATOM 1387 O O . ILE A 1 180 ? -25.048 4.118 52.499 1.00 81.62 180 ILE A O 1
ATOM 1391 N N . PRO A 1 181 ? -24.492 2.272 53.665 1.00 84.62 181 PRO A N 1
ATOM 1392 C CA . PRO A 1 181 ? -25.774 1.607 53.430 1.00 84.62 181 PRO A CA 1
ATOM 1393 C C . PRO A 1 181 ? -26.970 2.417 53.939 1.00 84.62 181 PRO A C 1
ATOM 1395 O O . PRO A 1 181 ? -27.968 2.531 53.229 1.00 84.62 181 PRO A O 1
ATOM 1398 N N . ASP A 1 182 ? -26.864 3.017 55.127 1.00 84.31 182 ASP A N 1
ATOM 1399 C CA . ASP A 1 182 ? -27.951 3.792 55.736 1.00 84.31 182 ASP A CA 1
ATOM 1400 C C . ASP A 1 182 ? -28.181 5.105 54.996 1.00 84.31 182 ASP A C 1
ATOM 1402 O O . ASP A 1 182 ? -29.322 5.487 54.739 1.00 84.31 182 ASP A O 1
ATOM 1406 N N . THR A 1 183 ? -27.098 5.756 54.564 1.00 84.75 183 THR A N 1
ATOM 1407 C CA . THR A 1 183 ? -27.174 6.973 53.746 1.00 84.75 183 THR A CA 1
ATOM 1408 C C . THR A 1 183 ? -27.856 6.677 52.409 1.00 84.75 183 THR A C 1
ATOM 1410 O O . THR A 1 183 ? -28.733 7.424 51.977 1.00 84.75 183 THR A O 1
ATOM 1413 N N . LEU A 1 184 ? -27.522 5.551 51.767 1.00 85.56 184 LEU A N 1
ATOM 1414 C CA . LEU A 1 184 ? -28.197 5.107 50.547 1.00 85.56 184 LEU A CA 1
ATOM 1415 C C . LEU A 1 184 ? -29.665 4.760 50.798 1.00 85.56 184 LEU A C 1
ATOM 1417 O O . LEU A 1 184 ? -30.512 5.200 50.026 1.00 85.56 184 LEU A O 1
ATOM 1421 N N . ARG A 1 185 ? -29.993 4.035 51.878 1.00 86.75 185 ARG A N 1
ATOM 1422 C CA . ARG A 1 185 ? -31.389 3.763 52.268 1.00 86.75 185 ARG A CA 1
ATOM 1423 C C . ARG A 1 185 ? -32.172 5.056 52.450 1.00 86.75 185 ARG A C 1
ATOM 1425 O O . ARG A 1 185 ? -33.283 5.154 51.934 1.00 86.75 185 ARG A O 1
ATOM 1432 N N . GLN A 1 186 ? -31.603 6.047 53.132 1.00 86.31 186 GLN A N 1
ATOM 1433 C CA . GLN A 1 186 ? -32.246 7.337 53.356 1.00 86.31 186 GLN A CA 1
ATOM 1434 C C . GLN A 1 186 ? -32.490 8.078 52.035 1.00 86.31 186 GLN A C 1
ATOM 1436 O O . GLN A 1 186 ? -33.615 8.510 51.789 1.00 86.31 186 GLN A O 1
ATOM 1441 N N . ILE A 1 187 ? -31.484 8.147 51.154 1.00 85.38 187 ILE A N 1
ATOM 1442 C CA . ILE A 1 187 ? -31.614 8.753 49.819 1.00 85.38 187 ILE A CA 1
ATOM 1443 C C . ILE A 1 187 ? -32.691 8.033 48.999 1.00 85.38 187 ILE A C 1
ATOM 1445 O O . ILE A 1 187 ? -33.564 8.686 48.434 1.00 85.38 187 ILE A O 1
ATOM 1449 N N . PHE A 1 188 ? -32.681 6.698 48.951 1.00 87.00 188 PHE A N 1
ATOM 1450 C CA . PHE A 1 188 ? -33.680 5.929 48.204 1.00 87.00 188 PHE A CA 1
ATOM 1451 C C . PHE A 1 188 ? -35.091 6.117 48.756 1.00 87.00 188 PHE A C 1
ATOM 1453 O O . PHE A 1 188 ? -36.016 6.324 47.977 1.00 87.00 188 PHE A O 1
ATOM 1460 N N . THR A 1 189 ? -35.257 6.085 50.079 1.00 89.25 189 THR A N 1
ATOM 1461 C CA . THR A 1 189 ? -36.555 6.306 50.739 1.00 89.25 189 THR A CA 1
ATOM 1462 C C . THR A 1 189 ? -37.086 7.705 50.416 1.00 89.25 189 THR A C 1
ATOM 1464 O O . THR A 1 189 ? -38.258 7.864 50.082 1.00 89.25 189 THR A O 1
ATOM 1467 N N . GLN A 1 190 ? -36.207 8.713 50.431 1.00 90.00 190 GLN A N 1
ATOM 1468 C CA . GLN A 1 190 ? -36.554 10.092 50.100 1.00 90.00 190 GLN A CA 1
ATOM 1469 C C . GLN A 1 190 ? -36.908 10.280 48.614 1.00 90.00 190 GLN A C 1
ATOM 1471 O O . GLN A 1 190 ? -37.887 10.954 48.311 1.00 90.00 190 GLN A O 1
ATOM 1476 N N . VAL A 1 191 ? -36.138 9.695 47.688 1.00 87.19 191 VAL A N 1
ATOM 1477 C CA . VAL A 1 191 ? -36.334 9.855 46.232 1.00 87.19 191 VAL A CA 1
ATOM 1478 C C . VAL A 1 191 ? -37.528 9.051 45.719 1.00 87.19 191 VAL A C 1
ATOM 1480 O O . VAL A 1 191 ? -38.287 9.544 44.889 1.00 87.19 191 VAL A O 1
ATOM 1483 N N . LEU A 1 192 ? -37.706 7.818 46.197 1.00 87.50 192 LEU A N 1
ATOM 1484 C CA . LEU A 1 192 ? -38.788 6.933 45.756 1.00 87.50 192 LEU A CA 1
ATOM 1485 C C . LEU A 1 192 ? -40.123 7.237 46.452 1.00 87.50 192 LEU A C 1
ATOM 1487 O O . LEU A 1 192 ? -41.146 6.683 46.060 1.00 87.50 192 LEU A O 1
ATOM 1491 N N . GLY A 1 193 ? -40.125 8.073 47.499 1.00 86.00 193 GLY A N 1
ATOM 1492 C CA . GLY A 1 193 ? -41.322 8.387 48.287 1.00 86.00 193 GLY A CA 1
ATOM 1493 C C . GLY A 1 193 ? -41.930 7.172 49.001 1.00 86.00 193 GLY A C 1
ATOM 1494 O O . GLY A 1 193 ? -43.083 7.213 49.433 1.00 86.00 193 GLY A O 1
ATOM 1495 N N . ALA A 1 194 ? -41.180 6.073 49.104 1.00 81.12 194 ALA A N 1
ATOM 1496 C CA . ALA A 1 194 ? -41.636 4.849 49.739 1.00 81.12 194 ALA A CA 1
ATOM 1497 C C . ALA A 1 194 ? -41.632 5.024 51.265 1.00 81.12 194 ALA A C 1
ATOM 1499 O O . ALA A 1 194 ? -40.677 5.540 51.837 1.00 81.12 194 ALA A O 1
ATOM 1500 N N . ARG A 1 195 ? -42.694 4.570 51.947 1.00 72.56 195 ARG A N 1
ATOM 1501 C CA . ARG A 1 195 ? -42.772 4.615 53.424 1.00 72.56 195 ARG A CA 1
ATOM 1502 C C . ARG A 1 195 ? -41.774 3.677 54.110 1.00 72.56 195 ARG A C 1
ATOM 1504 O O . ARG A 1 195 ? -41.477 3.869 55.283 1.00 72.56 195 ARG A O 1
ATOM 1511 N N . GLN A 1 196 ? -41.280 2.675 53.389 1.00 74.06 196 GLN A N 1
ATOM 1512 C CA . GLN A 1 196 ? -40.232 1.758 53.820 1.00 74.06 196 GLN A CA 1
ATOM 1513 C C . GLN A 1 196 ? -39.212 1.640 52.686 1.00 74.06 196 GLN A C 1
ATOM 1515 O O . GLN A 1 196 ? -39.589 1.484 51.523 1.00 74.06 196 GLN A O 1
ATOM 1520 N N . GLY A 1 197 ? -37.929 1.779 53.021 1.00 69.06 197 GLY A N 1
ATOM 1521 C CA . GLY A 1 197 ? -36.837 1.549 52.079 1.00 69.06 197 GLY A CA 1
ATOM 1522 C C . GLY A 1 197 ? -36.702 0.062 51.722 1.00 69.06 197 GLY A C 1
ATOM 1523 O O . GLY A 1 197 ? -37.315 -0.779 52.374 1.00 69.06 197 GLY A O 1
ATOM 1524 N N . PRO A 1 198 ? -35.900 -0.284 50.702 1.00 74.56 198 PRO A N 1
ATOM 1525 C CA . PRO A 1 198 ? -35.652 -1.679 50.344 1.00 74.56 198 PRO A CA 1
ATOM 1526 C C . PRO A 1 198 ? -35.044 -2.457 51.523 1.00 74.56 198 PRO A C 1
ATOM 1528 O O . PRO A 1 198 ? -34.089 -1.991 52.151 1.00 74.56 198 PRO A O 1
ATOM 1531 N N . ASP A 1 199 ? -35.567 -3.660 51.783 1.00 77.19 199 ASP A N 1
ATOM 1532 C CA . ASP A 1 199 ? -35.180 -4.502 52.929 1.00 77.19 199 ASP A CA 1
ATOM 1533 C C . ASP A 1 199 ? -33.682 -4.842 52.940 1.00 77.19 199 ASP A C 1
ATOM 1535 O O . ASP A 1 199 ? -33.050 -4.931 53.999 1.00 77.19 199 ASP A O 1
ATOM 1539 N N . GLN A 1 200 ? -33.076 -4.960 51.754 1.00 76.12 200 GLN A N 1
ATOM 1540 C CA . GLN A 1 200 ? -31.670 -5.305 51.592 1.00 76.12 200 GLN A CA 1
ATOM 1541 C C . GLN A 1 200 ? -31.008 -4.457 50.497 1.00 76.12 200 GLN A C 1
ATOM 1543 O O . GLN A 1 200 ? -31.409 -4.482 49.337 1.00 76.12 200 GLN A O 1
ATOM 1548 N N . ILE A 1 201 ? -29.953 -3.725 50.872 1.00 72.44 201 ILE A N 1
ATOM 1549 C CA . ILE A 1 201 ? -29.027 -3.078 49.935 1.00 72.44 201 ILE A CA 1
ATOM 1550 C C . ILE A 1 201 ? -27.684 -3.782 50.096 1.00 72.44 201 ILE A C 1
ATOM 1552 O O . ILE A 1 201 ? -26.952 -3.527 51.049 1.00 72.44 201 ILE A O 1
ATOM 1556 N N . THR A 1 202 ? -27.365 -4.690 49.179 1.00 73.69 202 THR A N 1
ATOM 1557 C CA . THR A 1 202 ? -26.031 -5.293 49.089 1.00 73.69 202 THR A CA 1
ATOM 1558 C C . THR A 1 202 ? -25.110 -4.363 48.316 1.00 73.69 202 THR A C 1
ATOM 1560 O O . THR A 1 202 ? -25.148 -4.309 47.087 1.00 73.69 202 THR A O 1
ATOM 1563 N N . LEU A 1 203 ? -24.278 -3.625 49.045 1.00 69.12 203 LEU A N 1
ATOM 1564 C CA . LEU A 1 203 ? -23.140 -2.920 48.473 1.00 69.12 203 LEU A CA 1
ATOM 1565 C C . LEU A 1 203 ? -22.035 -3.929 48.201 1.00 69.12 203 LEU A C 1
ATOM 1567 O O . LEU A 1 203 ? -21.564 -4.582 49.124 1.00 69.12 203 LEU A O 1
ATOM 1571 N N . ARG A 1 204 ? -21.616 -4.045 46.944 1.00 66.25 204 ARG A N 1
ATOM 1572 C CA . ARG A 1 204 ? -20.446 -4.846 46.593 1.00 66.25 204 ARG A CA 1
ATOM 1573 C C . ARG A 1 204 ? -19.266 -3.916 46.409 1.00 66.25 204 ARG A C 1
ATOM 1575 O O . ARG A 1 204 ? -19.269 -3.090 45.495 1.00 66.25 204 ARG A O 1
ATOM 1582 N N . LYS A 1 205 ? -18.271 -4.030 47.284 1.00 66.50 205 LYS A N 1
ATOM 1583 C CA . LYS A 1 205 ? -16.995 -3.338 47.087 1.00 66.50 205 LYS A CA 1
ATOM 1584 C C . LYS A 1 205 ? -16.221 -4.038 45.971 1.00 66.50 205 LYS A C 1
ATOM 1586 O O . LYS A 1 205 ? -16.310 -5.254 45.813 1.00 66.50 205 LYS A O 1
ATOM 1591 N N . SER A 1 206 ? -15.442 -3.280 45.203 1.00 55.53 206 SER A N 1
ATOM 1592 C CA . SER A 1 206 ? -14.573 -3.832 44.150 1.00 55.53 206 SER A CA 1
ATOM 1593 C C . SER A 1 206 ? -13.588 -4.876 44.693 1.00 55.53 206 SER A C 1
ATOM 1595 O O . SER A 1 206 ? -13.251 -5.830 44.000 1.00 55.53 206 SER A O 1
ATOM 1597 N N . GLU A 1 207 ? -13.184 -4.730 45.953 1.00 66.00 207 GLU A N 1
ATOM 1598 C CA . GLU A 1 207 ? -12.269 -5.618 46.678 1.00 66.00 207 GLU A CA 1
ATOM 1599 C C . GLU A 1 207 ? -12.860 -7.014 46.951 1.00 66.00 207 GLU A C 1
ATOM 1601 O O . GLU A 1 207 ? -12.125 -7.984 47.111 1.00 66.00 207 GLU A O 1
ATOM 1606 N N . GLU A 1 208 ? -14.190 -7.144 46.967 1.00 67.75 208 GLU A N 1
ATOM 1607 C CA . GLU A 1 208 ? -14.892 -8.401 47.262 1.00 67.75 208 GLU A CA 1
ATOM 1608 C C . GLU A 1 208 ? -15.167 -9.236 46.004 1.00 67.75 208 GLU A C 1
ATOM 1610 O O . GLU A 1 208 ? -15.548 -10.405 46.095 1.00 67.75 208 GLU A O 1
ATOM 1615 N N . VAL A 1 209 ? -14.947 -8.664 44.815 1.00 64.06 209 VAL A N 1
ATOM 1616 C CA . VAL A 1 209 ? -15.182 -9.330 43.526 1.00 64.06 209 VAL A CA 1
ATOM 1617 C C . VAL A 1 209 ? -14.387 -10.640 43.396 1.00 64.06 209 VAL A C 1
ATOM 1619 O O . VAL A 1 209 ? -14.995 -11.645 43.021 1.00 64.06 209 VAL A O 1
ATOM 1622 N N . PRO A 1 210 ? -13.090 -10.719 43.763 1.00 67.50 210 PRO A N 1
ATOM 1623 C CA . PRO A 1 210 ? -12.342 -11.977 43.699 1.00 67.50 210 PRO A CA 1
ATOM 1624 C C . PRO A 1 210 ? -12.907 -13.066 44.626 1.00 67.50 210 PRO A C 1
ATOM 1626 O O . PRO A 1 210 ? -12.931 -14.243 44.263 1.00 67.50 210 PRO A O 1
ATOM 1629 N N . SER A 1 211 ? -13.389 -12.685 45.810 1.00 71.88 211 SER A N 1
ATOM 1630 C CA . SER A 1 211 ? -13.999 -13.596 46.791 1.00 71.88 211 SER A CA 1
ATOM 1631 C C . SER A 1 211 ? -15.378 -14.082 46.335 1.00 71.88 211 SER A C 1
ATOM 1633 O O . SER A 1 211 ? -15.740 -15.244 46.537 1.00 71.88 211 SER A O 1
ATOM 1635 N N . PHE A 1 212 ? -16.130 -13.215 45.656 1.00 63.56 212 PHE A N 1
ATOM 1636 C CA . PHE A 1 212 ? -17.420 -13.545 45.062 1.00 63.56 212 PHE A CA 1
ATOM 1637 C C . PHE A 1 212 ? -17.292 -14.521 43.880 1.00 63.56 212 PHE A C 1
ATOM 1639 O O . PHE A 1 212 ? -18.053 -15.479 43.770 1.00 63.56 212 PHE A O 1
ATOM 1646 N N . LEU A 1 213 ? -16.291 -14.331 43.015 1.00 64.31 213 LEU A N 1
ATOM 1647 C CA . LEU A 1 213 ? -16.041 -15.257 41.905 1.00 64.31 213 LEU A CA 1
ATOM 1648 C C . LEU A 1 213 ? -15.725 -16.677 42.410 1.00 64.31 213 LEU A C 1
ATOM 1650 O O . LEU A 1 213 ? -16.235 -17.644 41.846 1.00 64.31 213 LEU A O 1
ATOM 1654 N N . ARG A 1 214 ? -14.998 -16.808 43.533 1.00 74.69 214 ARG A N 1
ATOM 1655 C CA . ARG A 1 214 ? -14.766 -18.113 44.182 1.00 74.69 214 ARG A CA 1
ATOM 1656 C C . ARG A 1 214 ? -16.040 -18.752 44.727 1.00 74.69 214 ARG A C 1
ATOM 1658 O O . ARG A 1 214 ? -16.187 -19.964 44.624 1.00 74.69 214 ARG A O 1
ATOM 1665 N N . THR A 1 215 ? -16.957 -17.971 45.302 1.00 72.31 215 THR A N 1
ATOM 1666 C CA . THR A 1 215 ? -18.229 -18.508 45.831 1.00 72.31 215 THR A CA 1
ATOM 1667 C C . THR A 1 215 ? -19.175 -18.973 44.725 1.00 72.31 215 THR A C 1
ATOM 1669 O O . THR A 1 215 ? -19.985 -19.862 44.964 1.00 72.31 215 THR A O 1
ATOM 1672 N N . LEU A 1 216 ? -19.029 -18.452 43.505 1.00 68.38 216 LEU A N 1
ATOM 1673 C CA . LEU A 1 216 ? -19.716 -18.958 42.313 1.00 68.38 216 LEU A CA 1
ATOM 1674 C C . LEU A 1 216 ? -19.040 -20.184 41.671 1.00 68.38 216 LEU A C 1
ATOM 1676 O O . LEU A 1 216 ? -19.521 -20.671 40.651 1.00 68.38 216 LEU A O 1
ATOM 1680 N N . GLY A 1 217 ? -17.924 -20.674 42.222 1.00 74.50 217 GLY A N 1
ATOM 1681 C CA . GLY A 1 217 ? -17.160 -21.782 41.639 1.00 74.50 217 GLY A CA 1
ATOM 1682 C C . GLY A 1 217 ? -16.438 -21.420 40.337 1.00 74.50 217 GLY A C 1
ATOM 1683 O O . GLY A 1 217 ? -15.954 -22.309 39.639 1.00 74.50 217 GLY A O 1
ATOM 1684 N N . LEU A 1 218 ? -16.352 -20.130 39.999 1.00 64.31 218 LEU A N 1
ATOM 1685 C CA . LEU A 1 218 ? -15.568 -19.672 38.862 1.00 64.31 218 LEU A CA 1
ATOM 1686 C C . LEU A 1 218 ? -14.090 -19.638 39.274 1.00 64.31 218 LEU A C 1
ATOM 1688 O O . LEU A 1 218 ? -13.768 -19.143 40.362 1.00 64.31 218 LEU A O 1
ATOM 1692 N N . PRO A 1 219 ? -13.173 -20.157 38.438 1.00 69.50 219 PRO A N 1
ATOM 1693 C CA . PRO A 1 219 ? -11.754 -20.072 38.732 1.00 69.50 219 PRO A CA 1
ATOM 1694 C C . PRO A 1 219 ? -11.368 -18.594 38.867 1.00 69.50 219 PRO A C 1
ATOM 1696 O O . PRO A 1 219 ? -11.907 -17.756 38.135 1.00 69.50 219 PRO A O 1
ATOM 1699 N N . PRO A 1 220 ? -10.461 -18.243 39.798 1.00 66.62 220 PRO A N 1
ATOM 1700 C CA . PRO A 1 220 ? -9.950 -16.887 39.875 1.00 66.62 220 PRO A CA 1
ATOM 1701 C C . PRO A 1 220 ? -9.382 -16.550 38.501 1.00 66.62 220 PRO A C 1
ATOM 1703 O O . PRO A 1 220 ? -8.437 -17.194 38.045 1.00 66.62 220 PRO A O 1
ATOM 1706 N N . ILE A 1 221 ? -10.009 -15.593 37.817 1.00 65.81 221 ILE A N 1
ATOM 1707 C CA . ILE A 1 221 ? -9.497 -15.083 36.552 1.00 65.81 221 ILE A CA 1
ATOM 1708 C C . ILE A 1 221 ? -8.101 -14.573 36.891 1.00 65.81 221 ILE A C 1
ATOM 1710 O O . ILE A 1 221 ? -7.962 -13.605 37.642 1.00 65.81 221 ILE A O 1
ATOM 1714 N N . GLN A 1 222 ? -7.069 -15.269 36.409 1.00 61.38 222 GLN A N 1
ATOM 1715 C CA . GLN A 1 222 ? -5.713 -14.747 36.426 1.00 61.38 222 GLN A CA 1
ATOM 1716 C C . GLN A 1 222 ? -5.719 -13.601 35.432 1.00 61.38 222 GLN A C 1
ATOM 1718 O O . GLN A 1 222 ? -5.472 -13.786 34.245 1.00 61.38 222 GLN A O 1
ATOM 1723 N N . VAL A 1 223 ? -6.124 -12.430 35.911 1.00 56.78 223 VAL A N 1
ATOM 1724 C CA . VAL A 1 223 ? -5.966 -11.190 35.179 1.00 56.78 223 VAL A CA 1
ATOM 1725 C C . VAL A 1 223 ? -4.455 -11.035 35.026 1.00 56.78 223 VAL A C 1
ATOM 1727 O O . VAL A 1 223 ? -3.773 -10.917 36.046 1.00 56.78 223 VAL A O 1
ATOM 1730 N N . PRO A 1 224 ? -3.906 -11.126 33.803 1.00 63.09 224 PRO A N 1
ATOM 1731 C CA . PRO A 1 224 ? -2.470 -11.012 33.613 1.00 63.09 224 PRO A CA 1
ATOM 1732 C C . PRO A 1 224 ? -1.977 -9.709 34.244 1.00 63.09 224 PRO A C 1
ATOM 1734 O O . PRO A 1 224 ? -2.648 -8.684 34.116 1.00 63.09 224 PRO A O 1
ATOM 1737 N N . ASP A 1 225 ? -0.809 -9.726 34.891 1.00 55.50 225 ASP A N 1
ATOM 1738 C CA . ASP A 1 225 ? -0.275 -8.581 35.649 1.00 55.50 225 ASP A CA 1
ATOM 1739 C C . ASP A 1 225 ? -0.284 -7.252 34.873 1.00 55.50 225 ASP A C 1
ATOM 1741 O O . ASP A 1 225 ? -0.404 -6.177 35.465 1.00 55.50 225 ASP A O 1
ATOM 1745 N N . TRP A 1 226 ? -0.186 -7.307 33.541 1.00 58.06 226 TRP A N 1
ATOM 1746 C CA . TRP A 1 226 ? -0.250 -6.127 32.685 1.00 58.06 226 TRP A CA 1
ATOM 1747 C C . TRP A 1 226 ? -1.635 -5.458 32.676 1.00 58.06 226 TRP A C 1
ATOM 1749 O O . TRP A 1 226 ? -1.701 -4.230 32.674 1.00 58.06 226 TRP A O 1
ATOM 1759 N N . LEU A 1 227 ? -2.728 -6.228 32.753 1.00 51.47 227 LEU A N 1
ATOM 1760 C CA . LEU A 1 227 ? -4.100 -5.706 32.763 1.00 51.47 227 LEU A CA 1
ATOM 1761 C C . LEU A 1 227 ? -4.420 -5.012 34.099 1.00 51.47 227 LEU A C 1
ATOM 1763 O O . LEU A 1 227 ? -5.064 -3.959 34.131 1.00 51.47 227 LEU A O 1
ATOM 1767 N N . THR A 1 228 ? -3.924 -5.583 35.202 1.00 58.06 228 THR A N 1
ATOM 1768 C CA . THR A 1 228 ? -4.067 -5.045 36.565 1.00 58.06 228 THR A CA 1
ATOM 1769 C C . THR A 1 228 ? -3.372 -3.691 36.699 1.00 58.06 228 THR A C 1
ATOM 1771 O O . THR A 1 228 ? -3.892 -2.782 37.347 1.00 58.06 228 THR A O 1
ATOM 1774 N N . ARG A 1 229 ? -2.224 -3.516 36.030 1.00 53.91 229 ARG A N 1
ATOM 1775 C CA . ARG A 1 229 ? -1.510 -2.233 35.984 1.00 53.91 229 ARG A CA 1
ATOM 1776 C C . ARG A 1 229 ? -2.246 -1.193 35.137 1.00 53.91 229 ARG A C 1
ATOM 1778 O O . ARG A 1 229 ? -2.361 -0.060 35.584 1.00 53.91 229 ARG A O 1
ATOM 1785 N N . SER A 1 230 ? -2.815 -1.559 33.986 1.00 52.91 230 SER A N 1
ATOM 1786 C CA . SER A 1 230 ? -3.494 -0.601 33.093 1.00 52.91 230 SER A CA 1
ATOM 1787 C C . SER A 1 230 ? -4.845 -0.073 33.598 1.00 52.91 230 SER A C 1
ATOM 1789 O O . SER A 1 230 ? -5.212 1.051 33.267 1.00 52.91 230 SER A O 1
ATOM 1791 N N . PHE A 1 231 ? -5.596 -0.847 34.393 1.00 49.69 231 PHE A N 1
ATOM 1792 C CA . PHE A 1 231 ? -6.896 -0.398 34.925 1.00 49.69 231 PHE A CA 1
ATOM 1793 C C . PHE A 1 231 ? -6.786 0.415 36.223 1.00 49.69 231 PHE A C 1
ATOM 1795 O O . PHE A 1 231 ? -7.644 1.257 36.485 1.00 49.69 231 PHE A O 1
ATOM 1802 N N . LEU A 1 232 ? -5.751 0.174 37.038 1.00 46.09 232 LEU A N 1
ATOM 1803 C CA . LEU A 1 232 ? -5.554 0.863 38.322 1.00 46.09 232 LEU A CA 1
ATOM 1804 C C . LEU A 1 232 ? -4.588 2.045 38.229 1.00 46.09 232 LEU A C 1
ATOM 1806 O O . LEU A 1 232 ? -4.723 3.005 38.984 1.00 46.09 232 LEU A O 1
ATOM 1810 N N . GLN A 1 233 ? -3.650 2.019 37.286 1.00 47.66 233 GLN A N 1
ATOM 1811 C CA . GLN A 1 233 ? -2.913 3.205 36.880 1.00 47.66 233 GLN A CA 1
ATOM 1812 C C . GLN A 1 233 ? -3.521 3.656 35.565 1.00 47.66 233 GLN A C 1
ATOM 1814 O O . GLN A 1 233 ? -3.110 3.202 34.501 1.00 47.66 233 GLN A O 1
ATOM 1819 N N . GLN A 1 234 ? -4.482 4.586 35.626 1.00 46.47 234 GLN A N 1
ATOM 1820 C CA . GLN A 1 234 ? -4.586 5.516 34.508 1.00 46.47 234 GLN A CA 1
ATOM 1821 C C . GLN A 1 234 ? -3.168 6.070 34.322 1.00 46.47 234 GLN A C 1
ATOM 1823 O O . GLN A 1 234 ? -2.658 6.691 35.264 1.00 46.47 234 GLN A O 1
ATOM 1828 N N . PRO A 1 235 ? -2.488 5.823 33.186 1.00 51.59 235 PRO A N 1
ATOM 1829 C CA . PRO A 1 235 ? -1.286 6.582 32.901 1.00 51.59 235 PRO A CA 1
ATOM 1830 C C . PRO A 1 235 ? -1.682 8.055 33.036 1.00 51.59 235 PRO A C 1
ATOM 1832 O O . PRO A 1 235 ? -2.815 8.390 32.662 1.00 51.59 235 PRO A O 1
ATOM 1835 N N . PRO A 1 236 ? -0.831 8.929 33.608 1.00 53.53 236 PRO A N 1
ATOM 1836 C CA . PRO A 1 236 ? -1.094 10.359 33.560 1.00 53.53 236 PRO A CA 1
ATOM 1837 C C . PRO A 1 236 ? -1.430 10.657 32.105 1.00 53.53 236 PRO A C 1
ATOM 1839 O O . PRO A 1 236 ? -0.596 10.410 31.230 1.00 53.53 236 PRO A O 1
ATOM 1842 N N . GLY A 1 237 ? -2.695 11.022 31.847 1.00 49.25 237 GLY A N 1
ATOM 1843 C CA . GLY A 1 237 ? -3.187 11.201 30.486 1.00 49.25 237 GLY A CA 1
ATOM 1844 C C . GLY A 1 237 ? -2.174 12.063 29.747 1.00 49.25 237 GLY A C 1
ATOM 1845 O O . GLY A 1 237 ? -1.605 12.941 30.408 1.00 49.25 237 GLY A O 1
ATOM 1846 N N . PRO A 1 238 ? -1.876 11.771 28.462 1.00 52.69 238 PRO A N 1
ATOM 1847 C CA . PRO A 1 238 ? -0.792 12.419 27.734 1.00 52.69 238 PRO A CA 1
ATOM 1848 C C . PRO A 1 238 ? -0.849 13.890 28.082 1.00 52.69 238 PRO A C 1
ATOM 1850 O O . PRO A 1 238 ? -1.882 14.520 27.834 1.00 52.69 238 PRO A O 1
ATOM 1853 N N . GLN A 1 239 ? 0.181 14.376 28.792 1.00 51.22 239 GLN A N 1
ATOM 1854 C CA . GLN A 1 239 ? 0.255 15.777 29.163 1.00 51.22 239 GLN A CA 1
ATOM 1855 C C . GLN A 1 239 ? 0.072 16.490 27.842 1.00 51.22 239 GLN A C 1
ATOM 1857 O O . GLN A 1 239 ? 0.934 16.370 26.968 1.00 51.22 239 GLN A O 1
ATOM 1862 N N . GLN A 1 240 ? -1.099 17.106 27.646 1.00 48.72 240 GLN A N 1
ATOM 1863 C CA . GLN A 1 240 ? -1.325 17.880 26.445 1.00 48.72 240 GLN A CA 1
ATOM 1864 C C . GLN A 1 240 ? -0.129 18.814 26.407 1.00 48.72 240 GLN A C 1
ATOM 1866 O O . GLN A 1 240 ? 0.102 19.478 27.429 1.00 48.72 240 GLN A O 1
ATOM 1871 N N . PRO A 1 241 ? 0.691 18.785 25.339 1.00 48.12 241 PRO A N 1
ATOM 1872 C CA . PRO A 1 241 ? 1.843 19.654 25.266 1.00 48.12 241 PRO A CA 1
ATOM 1873 C C . PRO A 1 241 ? 1.305 21.030 25.604 1.00 48.12 241 PRO A C 1
ATOM 1875 O O . PRO A 1 241 ? 0.361 21.498 24.955 1.00 48.12 241 PRO A O 1
ATOM 1878 N N . ARG A 1 242 ? 1.804 21.602 26.715 1.00 47.50 242 ARG A N 1
ATOM 1879 C CA . ARG A 1 242 ? 1.510 22.983 27.084 1.00 47.50 242 ARG A CA 1
ATOM 1880 C C . ARG A 1 242 ? 1.619 23.731 25.776 1.00 47.50 242 ARG A C 1
ATOM 1882 O O . ARG A 1 242 ? 2.667 23.636 25.140 1.00 47.50 242 ARG A O 1
ATOM 1889 N N . ARG A 1 243 ? 0.519 24.351 25.345 1.00 43.91 243 ARG A N 1
ATOM 1890 C CA . ARG A 1 243 ? 0.494 25.229 24.182 1.00 43.91 243 ARG A CA 1
ATOM 1891 C C . ARG A 1 243 ? 1.542 26.304 24.451 1.00 43.91 243 ARG A C 1
ATOM 1893 O O . ARG A 1 243 ? 1.233 27.317 25.059 1.00 43.91 243 ARG A O 1
ATOM 1900 N N . GLN A 1 244 ? 2.789 26.022 24.094 1.00 48.38 244 GLN A N 1
ATOM 1901 C CA . GLN A 1 244 ? 3.822 27.011 23.923 1.00 48.38 244 GLN A CA 1
ATOM 1902 C C . GLN A 1 244 ? 3.343 27.779 22.708 1.00 48.38 244 GLN A C 1
ATOM 1904 O O . GLN A 1 244 ? 3.365 27.254 21.598 1.00 48.38 244 GLN A O 1
ATOM 1909 N N . ASP A 1 245 ? 2.720 28.920 22.981 1.00 50.25 245 ASP A N 1
ATOM 1910 C CA . ASP A 1 245 ? 2.779 30.131 22.179 1.00 50.25 245 ASP A CA 1
ATOM 1911 C C . ASP A 1 245 ? 3.057 29.868 20.695 1.00 50.25 245 ASP A C 1
ATOM 1913 O O . ASP A 1 245 ? 4.113 30.190 20.152 1.00 50.25 245 ASP A O 1
ATOM 1917 N N . LEU A 1 246 ? 2.070 29.270 20.021 1.00 48.41 246 LEU A N 1
ATOM 1918 C CA . LEU A 1 246 ? 1.975 29.345 18.573 1.00 48.41 246 LEU A CA 1
ATOM 1919 C C . LEU A 1 246 ? 1.721 30.813 18.248 1.00 48.41 246 LEU A C 1
ATOM 1921 O O . LEU A 1 246 ? 0.586 31.288 18.248 1.00 48.41 246 LEU A O 1
ATOM 1925 N N . ASN A 1 247 ? 2.820 31.522 18.025 1.00 52.47 247 ASN A N 1
ATOM 1926 C CA . ASN A 1 247 ? 2.868 32.842 17.436 1.00 52.47 247 ASN A CA 1
ATOM 1927 C C . ASN A 1 247 ? 1.966 32.853 16.179 1.00 52.47 247 ASN A C 1
ATOM 1929 O O . ASN A 1 247 ? 2.258 32.133 15.220 1.00 52.47 247 ASN A O 1
ATOM 1933 N N . PRO A 1 248 ? 0.858 33.616 16.149 1.00 53.78 248 PRO A N 1
ATOM 1934 C CA . PRO A 1 248 ? -0.137 33.540 15.076 1.00 53.78 248 PRO A CA 1
ATOM 1935 C C . PRO A 1 248 ? 0.300 34.193 13.749 1.00 53.78 248 PRO A C 1
ATOM 1937 O O . PRO A 1 248 ? -0.521 34.365 12.852 1.00 53.78 248 PRO A O 1
ATOM 1940 N N . GLN A 1 249 ? 1.578 34.541 13.571 1.00 52.25 249 GLN A N 1
ATOM 1941 C CA . GLN A 1 249 ? 2.089 35.223 12.372 1.00 52.25 249 GLN A CA 1
ATOM 1942 C C . GLN A 1 249 ? 2.694 34.275 11.316 1.00 52.25 249 GLN A C 1
ATOM 1944 O O . GLN A 1 249 ? 3.715 34.573 10.701 1.00 52.25 249 GLN A O 1
ATOM 1949 N N . GLY A 1 250 ? 2.053 33.128 11.072 1.00 55.78 250 GLY A N 1
ATOM 1950 C CA . GLY A 1 250 ? 2.352 32.263 9.923 1.00 55.78 250 GLY A CA 1
ATOM 1951 C C . GLY A 1 250 ? 1.652 32.725 8.626 1.00 55.78 250 GLY A C 1
ATOM 1952 O O . GLY A 1 250 ? 0.614 33.383 8.692 1.00 55.78 250 GLY A O 1
ATOM 1953 N N . PRO A 1 251 ? 2.158 32.356 7.429 1.00 53.84 251 PRO A N 1
ATOM 1954 C CA . PRO A 1 251 ? 1.929 33.017 6.126 1.00 53.84 251 PRO A CA 1
ATOM 1955 C C . PRO A 1 251 ? 0.527 32.855 5.492 1.00 53.84 251 PRO A C 1
ATOM 1957 O O . PRO A 1 251 ? 0.360 32.968 4.275 1.00 53.84 251 PRO A O 1
ATOM 1960 N N . GLN A 1 252 ? -0.526 32.639 6.282 1.00 56.69 252 GLN A N 1
ATOM 1961 C CA . GLN A 1 252 ? -1.896 32.541 5.762 1.00 56.69 252 GLN A CA 1
ATOM 1962 C C . GLN A 1 252 ? -2.455 33.876 5.241 1.00 56.69 252 GLN A C 1
ATOM 1964 O O . GLN A 1 252 ? -3.378 33.882 4.424 1.00 56.69 252 GLN A O 1
ATOM 1969 N N . HIS A 1 253 ? -1.864 35.012 5.621 1.00 53.53 253 HIS A N 1
ATOM 1970 C CA . HIS A 1 253 ? -2.279 36.320 5.108 1.00 53.53 253 HIS A CA 1
ATOM 1971 C C . HIS A 1 253 ? -1.789 36.635 3.684 1.00 53.53 253 HIS A C 1
ATOM 1973 O O . HIS A 1 253 ? -2.364 37.524 3.053 1.00 53.53 253 HIS A O 1
ATOM 1979 N N . GLN A 1 254 ? -0.814 35.899 3.131 1.00 57.16 254 GLN A N 1
ATOM 1980 C CA . GLN A 1 254 ? -0.352 36.136 1.754 1.00 57.16 254 GLN A CA 1
ATOM 1981 C C . GLN A 1 254 ? -1.353 35.599 0.714 1.00 57.16 254 GLN A C 1
ATOM 1983 O O . GLN A 1 254 ? -1.749 36.328 -0.192 1.00 57.16 254 GLN A O 1
ATOM 1988 N N . ARG A 1 255 ? -1.881 34.376 0.897 1.00 56.31 255 ARG A N 1
ATOM 1989 C CA . ARG A 1 255 ? -2.784 33.746 -0.092 1.00 56.31 255 ARG A CA 1
ATOM 1990 C C . ARG A 1 255 ? -4.109 34.485 -0.300 1.00 56.31 255 ARG A C 1
ATOM 1992 O O . ARG A 1 255 ? -4.711 34.373 -1.364 1.00 56.31 255 ARG A O 1
ATOM 1999 N N . ARG A 1 256 ? -4.575 35.256 0.690 1.00 56.09 256 ARG A N 1
ATOM 2000 C CA . ARG A 1 256 ? -5.828 36.022 0.573 1.00 56.09 256 ARG A CA 1
ATOM 2001 C C . ARG A 1 256 ? -5.676 37.323 -0.227 1.00 56.09 256 ARG A C 1
ATOM 2003 O O . ARG A 1 256 ? -6.674 37.807 -0.752 1.00 56.09 256 ARG A O 1
ATOM 2010 N N . ARG A 1 257 ? -4.462 37.882 -0.354 1.00 57.22 257 ARG A N 1
ATOM 2011 C CA . ARG A 1 257 ? -4.215 39.058 -1.216 1.00 57.22 257 ARG A CA 1
ATOM 2012 C C . ARG A 1 257 ? -4.148 38.681 -2.693 1.00 57.22 257 ARG A C 1
ATOM 2014 O O . ARG A 1 257 ? -4.728 39.395 -3.508 1.00 57.22 257 ARG A O 1
ATOM 2021 N N . ASP A 1 258 ? -3.542 37.544 -3.018 1.00 61.62 258 ASP A N 1
ATOM 2022 C CA . ASP A 1 258 ? -3.364 37.123 -4.414 1.00 61.62 258 ASP A CA 1
ATOM 2023 C C . ASP A 1 258 ? -4.695 36.738 -5.078 1.00 61.62 258 ASP A C 1
ATOM 2025 O O . ASP A 1 258 ? -4.926 37.049 -6.247 1.00 61.62 258 ASP A O 1
ATOM 2029 N N . TRP A 1 259 ? -5.632 36.161 -4.315 1.00 61.72 259 TRP A N 1
ATOM 2030 C CA . TRP A 1 259 ? -6.979 35.859 -4.816 1.00 61.72 259 TRP A CA 1
ATOM 2031 C C . TRP A 1 259 ? -7.765 37.123 -5.202 1.00 61.72 259 TRP A C 1
ATOM 2033 O O . TRP A 1 259 ? -8.436 37.153 -6.234 1.00 61.72 259 TRP A O 1
ATOM 2043 N N . ASN A 1 260 ? -7.644 38.195 -4.415 1.00 60.75 260 ASN A N 1
ATOM 2044 C CA . ASN A 1 260 ? -8.370 39.439 -4.676 1.00 60.75 260 ASN A CA 1
ATOM 2045 C C . ASN A 1 260 ? -7.742 40.266 -5.813 1.00 60.75 260 ASN A C 1
ATOM 2047 O O . ASN A 1 260 ? -8.470 40.957 -6.523 1.00 60.75 260 ASN A O 1
ATOM 2051 N N . GLN A 1 261 ? -6.427 40.168 -6.051 1.00 64.62 261 GLN A N 1
ATOM 2052 C CA . GLN A 1 261 ? -5.796 40.811 -7.215 1.00 64.62 261 GLN A CA 1
ATOM 2053 C C . GLN A 1 261 ? -6.118 40.107 -8.543 1.00 64.62 261 GLN A C 1
ATOM 2055 O O . GLN A 1 261 ? -6.176 40.767 -9.581 1.00 64.62 261 GLN A O 1
ATOM 2060 N N . GLY A 1 262 ? -6.386 38.796 -8.528 1.00 63.03 262 GLY A N 1
ATOM 2061 C CA . GLY A 1 262 ? -6.789 38.051 -9.726 1.00 63.03 262 GLY A CA 1
ATOM 2062 C C . GLY A 1 262 ? -8.191 38.401 -10.243 1.00 63.03 262 GLY A C 1
ATOM 2063 O O . GLY A 1 262 ? -8.412 38.406 -11.453 1.00 63.03 262 GLY A O 1
ATOM 2064 N N . GLN A 1 263 ? -9.126 38.738 -9.349 1.00 65.56 263 GLN A N 1
ATOM 2065 C CA . GLN A 1 263 ? -10.503 39.103 -9.716 1.00 65.56 263 GLN A CA 1
ATOM 2066 C C . GLN A 1 263 ? -10.572 40.480 -10.400 1.00 65.56 263 GLN A C 1
ATOM 2068 O O . GLN A 1 263 ? -11.220 40.623 -11.432 1.00 65.56 263 GLN A O 1
ATOM 2073 N N . ALA A 1 264 ? -9.799 41.466 -9.929 1.00 59.00 264 ALA A N 1
ATOM 2074 C CA . ALA A 1 264 ? -9.811 42.827 -10.480 1.00 59.00 264 ALA A CA 1
ATOM 2075 C C . ALA A 1 264 ? -9.241 42.955 -11.912 1.00 59.00 264 ALA A C 1
ATOM 2077 O O . ALA A 1 264 ? -9.445 43.975 -12.568 1.00 59.00 264 ALA A O 1
ATOM 2078 N N . ARG A 1 265 ? -8.521 41.941 -12.415 1.00 60.19 265 ARG A N 1
ATOM 2079 C CA . ARG A 1 265 ? -8.017 41.902 -13.802 1.00 60.19 265 ARG A CA 1
ATOM 2080 C C . ARG A 1 265 ? -8.983 41.265 -14.800 1.00 60.19 265 ARG A C 1
ATOM 2082 O O . ARG A 1 265 ? -8.728 41.367 -15.992 1.00 60.19 265 ARG A O 1
ATOM 2089 N N . ARG A 1 266 ? -10.049 40.604 -14.343 1.00 59.69 266 ARG A N 1
ATOM 2090 C CA . ARG A 1 266 ? -11.045 39.976 -15.229 1.00 59.69 266 ARG A CA 1
ATOM 2091 C C . ARG A 1 266 ? -12.231 40.883 -15.565 1.00 59.69 266 ARG A C 1
ATOM 2093 O O . ARG A 1 266 ? -13.004 40.532 -16.444 1.00 59.69 266 ARG A O 1
ATOM 2100 N N . GLU A 1 267 ? -12.352 42.031 -14.903 1.00 54.94 267 GLU A N 1
ATOM 2101 C CA . GLU A 1 267 ? -13.446 42.996 -15.098 1.00 54.94 267 GLU A CA 1
ATOM 2102 C C . GLU A 1 267 ? -13.005 44.280 -15.834 1.00 54.94 267 GLU A C 1
ATOM 2104 O O . GLU A 1 267 ? -13.671 45.309 -15.738 1.00 5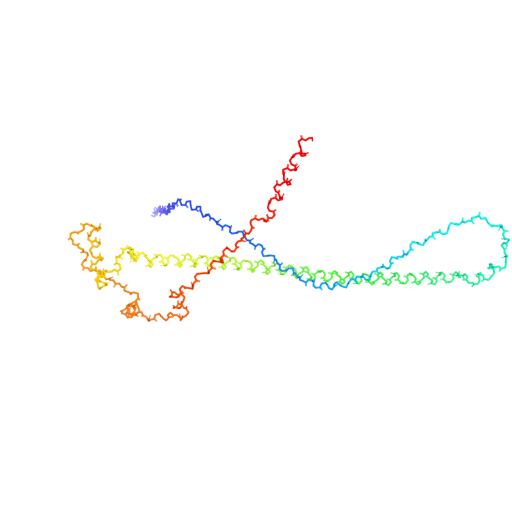4.94 267 GLU A O 1
ATOM 2109 N N . ARG A 1 268 ? -11.883 44.245 -16.568 1.00 52.97 268 ARG A N 1
ATOM 2110 C CA . ARG A 1 268 ? -11.467 45.316 -17.490 1.00 52.97 268 ARG A CA 1
ATOM 2111 C C . ARG A 1 268 ? -11.311 44.798 -18.906 1.00 52.97 268 ARG A C 1
ATOM 2113 O O . ARG A 1 268 ? -10.784 43.673 -19.044 1.00 52.97 268 ARG A O 1
#

Organism: Pelobates cultripes (NCBI:txid61616)

Sequence (268 aa):
MGRTKKLTDPGGTPRPAGPGGDHTIRSYLHPTTRAQSPQPEMEAANQAPDSIPSTPARHSPALSYASEPQMLQEDGWRDILPNLLTKTDFEALSDRLGRVVREEVAQLRADMVNMEARMSVAEAETKALRTDLEHTNTAVTGQEADMAYLTTWIDDLDNRGRRLNLRVRGVREGGPSENIPDTLRQIFTQVLGARQGPDQITLRKSEEVPSFLRTLGLPPIQVPDWLTRSFLQQPPGPQQPRRQDLNPQGPQHQRRRDWNQGQARRER

Radius of gyration: 47.31 Å; chains: 1; bounding box: 120×91×118 Å

pLDDT: mean 71.28, std 19.84, range [39.31, 98.69]